Protein AF-A0A945YWR2-F1 (afdb_monomer)

Sequence (226 aa):
MDKDLVTTKSYAVVSNTVLDAIKKTHKEVSAKETPKNEMKKDYGGFDYVEMSYMKRVADEFFPGWSWTIIDRMVHPVGQLEIAFSIHGRLTWYDNGVVRTGDMTAGHANHLLKDKTGYVSVSNAWKSANTECMKKAFNVFMNIADDVYKNLDTSLDQTERTTLLNLLSKIDKDWLLEEQGTTKQEMDEKILNGTINKASLNLSTQKIEKWIRLCEADLADGWKAPK

Secondary structure (DSSP, 8-state):
---------------HHHHHHHHHHHHHHHTSPPPTTTEEE-TTS-EEE-HHHHHHHHHHHSTT-EEEEEEEEEEEEETTEEEEEEEEEEEEEETTEEEEEEEEEEEEEEB-TTSSSBTTHHHHHHHHHHHHHHHHHHHHH-TTHHHHT----PPPHHHHHHHHHHHTTS-HHHHHHHHS--HHHHHHHHHTTSS-TTTHHHHHHHHHHHHHHHHHHHHTT-----

Structure (mmCIF, N/CA/C/O backbone):
data_AF-A0A945YWR2-F1
#
_entry.id   AF-A0A945YWR2-F1
#
loop_
_atom_site.group_PDB
_atom_site.id
_atom_site.type_symbol
_atom_site.label_atom_id
_atom_site.label_alt_id
_atom_site.label_comp_id
_atom_site.label_asym_id
_atom_site.label_entity_id
_atom_site.label_seq_id
_atom_site.pdbx_PDB_ins_code
_atom_site.Cartn_x
_atom_site.Cartn_y
_atom_site.Cartn_z
_atom_site.occupancy
_atom_site.B_iso_or_equiv
_atom_site.auth_seq_id
_atom_site.auth_comp_id
_atom_site.auth_asym_id
_atom_site.auth_atom_id
_atom_site.pdbx_PDB_model_num
ATOM 1 N N . MET A 1 1 ? -23.738 -22.300 -48.345 1.00 35.72 1 MET A N 1
ATOM 2 C CA . MET A 1 1 ? -22.324 -21.913 -48.177 1.00 35.72 1 MET A CA 1
ATOM 3 C C . MET A 1 1 ? -22.308 -20.823 -47.127 1.00 35.72 1 MET A C 1
ATOM 5 O O . MET A 1 1 ? -22.941 -19.795 -47.339 1.00 35.72 1 MET A O 1
ATOM 9 N N . ASP A 1 2 ? -21.730 -21.159 -45.979 1.00 39.66 2 ASP A N 1
ATOM 10 C CA . ASP A 1 2 ? -21.733 -20.438 -44.703 1.00 39.66 2 ASP A CA 1
ATOM 11 C C . ASP A 1 2 ? -21.464 -18.943 -44.786 1.00 39.66 2 ASP A C 1
ATOM 13 O O . ASP A 1 2 ? -20.499 -18.555 -45.442 1.00 39.66 2 ASP A O 1
ATOM 17 N N . LYS A 1 3 ? -22.211 -18.155 -43.995 1.00 39.78 3 LYS A N 1
ATOM 18 C CA . LYS A 1 3 ? -21.707 -16.962 -43.289 1.00 39.78 3 LYS A CA 1
ATOM 19 C C . LYS A 1 3 ? -22.553 -16.645 -42.047 1.00 39.78 3 LYS A C 1
ATOM 21 O O . LYS A 1 3 ? -23.235 -15.633 -42.027 1.00 39.78 3 LYS A O 1
ATOM 26 N N . ASP A 1 4 ? -22.424 -17.457 -41.002 1.00 37.00 4 ASP A N 1
ATOM 27 C CA . ASP A 1 4 ? -22.739 -17.031 -39.631 1.00 37.00 4 ASP A CA 1
ATOM 28 C C . ASP A 1 4 ? -21.475 -17.157 -38.771 1.00 37.00 4 ASP A C 1
ATOM 30 O O . ASP A 1 4 ? -21.269 -18.103 -38.015 1.00 37.00 4 ASP A O 1
ATOM 34 N N . LEU A 1 5 ? -20.579 -16.177 -38.916 1.00 41.28 5 LEU A N 1
ATOM 35 C CA . LEU A 1 5 ? -19.488 -15.938 -37.971 1.00 41.28 5 LEU A CA 1
ATOM 36 C C . LEU A 1 5 ? -20.068 -15.214 -36.751 1.00 41.28 5 LEU A C 1
ATOM 38 O O . LEU A 1 5 ? -19.927 -14.003 -36.590 1.00 41.28 5 LEU A O 1
ATOM 42 N N . VAL A 1 6 ? -20.738 -15.966 -35.878 1.00 40.22 6 VAL A N 1
ATOM 43 C CA . VAL A 1 6 ? -21.062 -15.497 -34.529 1.00 40.22 6 VAL A CA 1
ATOM 44 C C . VAL A 1 6 ? -19.780 -15.576 -33.701 1.00 40.22 6 VAL A C 1
ATOM 46 O O . VAL A 1 6 ? -19.486 -16.581 -33.062 1.00 40.22 6 VAL A O 1
ATOM 49 N N . THR A 1 7 ? -18.986 -14.506 -33.701 1.00 45.22 7 THR A N 1
ATOM 50 C CA . THR A 1 7 ? -17.925 -14.316 -32.704 1.00 45.22 7 THR A CA 1
ATOM 51 C C . THR A 1 7 ? -18.552 -13.882 -31.384 1.00 45.22 7 THR A C 1
ATOM 53 O O . THR A 1 7 ? -18.493 -12.713 -31.000 1.00 45.22 7 THR A O 1
ATOM 56 N N . THR A 1 8 ? -19.173 -14.814 -30.667 1.00 41.22 8 THR A N 1
ATOM 57 C CA . THR A 1 8 ? -19.454 -14.620 -29.246 1.00 41.22 8 THR A CA 1
ATOM 58 C C . THR A 1 8 ? -18.134 -14.769 -28.502 1.00 41.22 8 THR A C 1
ATOM 60 O O . THR A 1 8 ? -17.628 -15.868 -28.295 1.00 41.22 8 THR A O 1
ATOM 63 N N . LYS A 1 9 ? -17.538 -13.640 -28.104 1.00 47.53 9 LYS A N 1
ATOM 64 C CA . LYS A 1 9 ? -16.529 -13.641 -27.041 1.00 47.53 9 LYS A CA 1
ATOM 65 C C . LYS A 1 9 ? -17.217 -14.185 -25.790 1.00 47.53 9 LYS A C 1
ATOM 67 O O . LYS A 1 9 ? -17.929 -13.451 -25.110 1.00 47.53 9 LYS A O 1
ATOM 72 N N . SER A 1 10 ? -17.059 -15.477 -25.517 1.00 46.28 10 SER A N 1
ATOM 73 C CA . SER A 1 10 ? -17.471 -16.060 -24.247 1.00 46.28 10 SER A CA 1
ATOM 74 C C . SER A 1 10 ? -16.555 -15.480 -23.175 1.00 46.28 10 SER A C 1
ATOM 76 O O . SER A 1 10 ? -15.402 -15.893 -23.039 1.00 46.28 10 SER A O 1
ATOM 78 N N . TYR A 1 11 ? -17.028 -14.480 -22.439 1.00 51.91 11 TYR A N 1
ATOM 79 C CA . TYR A 1 11 ? -16.375 -14.108 -21.194 1.00 51.91 11 TYR A CA 1
ATOM 80 C C . TYR A 1 11 ? -16.462 -15.331 -20.284 1.00 51.91 11 TYR A C 1
ATOM 82 O O . TYR A 1 11 ? -17.561 -15.802 -19.990 1.00 51.91 11 TYR A O 1
ATOM 90 N N . ALA A 1 12 ? -15.314 -15.894 -19.904 1.00 58.38 12 ALA A N 1
ATOM 91 C CA . ALA A 1 12 ? -15.289 -16.959 -18.916 1.00 58.38 12 ALA A CA 1
ATOM 92 C C . ALA A 1 12 ? -15.968 -16.419 -17.654 1.00 58.38 12 ALA A C 1
ATOM 94 O O . ALA A 1 12 ? -15.525 -15.422 -17.082 1.00 58.38 12 ALA A O 1
ATOM 95 N N . VAL A 1 13 ? -17.080 -17.037 -17.258 1.00 64.00 13 VAL A N 1
ATOM 96 C CA . VAL A 1 13 ? -17.730 -16.717 -15.991 1.00 64.00 13 VAL A CA 1
ATOM 97 C C . VAL A 1 13 ? -16.759 -17.153 -14.901 1.00 64.00 13 VAL A C 1
ATOM 99 O O . VAL A 1 13 ? -16.587 -18.345 -14.652 1.00 64.00 13 VAL A O 1
ATOM 102 N N . VAL A 1 14 ? -16.067 -16.189 -14.296 1.00 71.56 14 VAL A N 1
ATOM 103 C CA . VAL A 1 14 ? -15.218 -16.452 -13.135 1.00 71.56 14 VAL A CA 1
ATOM 104 C C . VAL A 1 14 ? -16.145 -16.862 -11.999 1.00 71.56 14 VAL A C 1
ATOM 106 O O . VAL A 1 14 ? -17.072 -16.127 -11.657 1.00 71.56 14 VAL A O 1
ATOM 109 N N . SER A 1 15 ? -15.944 -18.057 -11.446 1.00 82.62 15 SER A N 1
ATOM 110 C CA . SER A 1 15 ? -16.797 -18.548 -10.367 1.00 82.62 15 SER A CA 1
ATOM 111 C C . SER A 1 15 ? -16.645 -17.672 -9.120 1.00 82.62 15 SER A C 1
ATOM 113 O O . SER A 1 15 ? -15.569 -17.132 -8.855 1.00 82.62 15 SER A O 1
ATOM 115 N N . ASN A 1 16 ? -17.705 -17.569 -8.311 1.00 86.44 16 ASN A N 1
ATOM 116 C CA . ASN A 1 16 ? -17.644 -16.850 -7.031 1.00 86.44 16 ASN A CA 1
ATOM 117 C C . ASN A 1 16 ? -16.510 -17.377 -6.137 1.00 86.44 16 ASN A C 1
ATOM 119 O O . ASN A 1 16 ? -15.834 -16.594 -5.483 1.00 86.44 16 ASN A O 1
ATOM 123 N N . THR A 1 17 ? -16.228 -18.682 -6.195 1.00 88.94 17 THR A N 1
ATOM 124 C CA . THR A 1 17 ? -15.098 -19.306 -5.497 1.00 88.94 17 THR A CA 1
ATOM 125 C C . THR A 1 17 ? -13.752 -18.702 -5.899 1.00 88.94 17 THR A C 1
ATOM 127 O O . THR A 1 17 ? -12.936 -18.411 -5.030 1.00 88.94 17 THR A O 1
ATOM 130 N N . VAL A 1 18 ? -13.516 -18.480 -7.197 1.00 89.50 18 VAL A N 1
ATOM 131 C CA . VAL A 1 18 ? -12.280 -17.842 -7.673 1.00 89.50 18 VAL A CA 1
ATOM 132 C C . VAL A 1 18 ? -12.249 -16.374 -7.256 1.00 89.50 18 VAL A C 1
ATOM 134 O O . VAL A 1 18 ? -11.229 -15.911 -6.761 1.00 89.50 18 VAL A O 1
ATOM 137 N N . LEU A 1 19 ? -13.366 -15.647 -7.372 1.00 90.12 19 LEU A N 1
ATOM 138 C CA . LEU A 1 19 ? -13.437 -14.247 -6.933 1.00 90.12 19 LEU A CA 1
ATOM 139 C C . LEU A 1 19 ? -13.141 -14.083 -5.435 1.00 90.12 19 LEU A C 1
ATOM 141 O O . LEU A 1 19 ? -12.472 -13.128 -5.042 1.00 90.12 19 LEU A O 1
ATOM 145 N N . ASP A 1 20 ? -13.617 -15.000 -4.599 1.00 91.62 20 ASP A N 1
ATOM 146 C CA . ASP A 1 20 ? -13.356 -14.969 -3.161 1.00 91.62 20 ASP A CA 1
ATOM 147 C C . ASP A 1 20 ? -11.910 -15.355 -2.832 1.00 91.62 20 ASP A C 1
ATOM 149 O O . ASP A 1 20 ? -11.308 -14.745 -1.946 1.00 91.62 20 ASP A O 1
ATOM 153 N N . ALA A 1 21 ? -11.318 -16.288 -3.585 1.00 93.88 21 ALA A N 1
ATOM 154 C CA . ALA A 1 21 ? -9.897 -16.613 -3.476 1.00 93.88 21 ALA A CA 1
ATOM 155 C C . ALA A 1 21 ? -9.009 -15.408 -3.835 1.00 93.88 21 ALA A C 1
ATOM 157 O O . ALA A 1 21 ? -8.123 -15.063 -3.058 1.00 93.88 21 ALA A O 1
ATOM 158 N N . ILE A 1 22 ? -9.320 -14.700 -4.928 1.00 94.31 22 ILE A N 1
ATOM 159 C CA . ILE A 1 22 ? -8.653 -13.447 -5.324 1.00 94.31 22 ILE A CA 1
ATOM 160 C C . ILE A 1 22 ? -8.700 -12.429 -4.179 1.00 94.31 22 ILE A C 1
ATOM 162 O O . ILE A 1 22 ? -7.665 -11.951 -3.713 1.00 94.31 22 ILE A O 1
ATOM 166 N N . LYS A 1 23 ? -9.898 -12.134 -3.655 1.00 92.50 23 LYS A N 1
ATOM 167 C CA . LYS A 1 23 ? -10.056 -11.187 -2.536 1.00 92.50 23 LYS A CA 1
ATOM 168 C C . LYS A 1 23 ? -9.246 -11.611 -1.314 1.00 92.50 23 LYS A C 1
ATOM 170 O O . LYS A 1 23 ? -8.682 -10.754 -0.638 1.00 92.50 23 LYS A O 1
ATOM 175 N N . LYS A 1 24 ? -9.215 -12.910 -1.006 1.00 93.88 24 LYS A N 1
ATOM 176 C CA . LYS A 1 24 ? -8.464 -13.448 0.130 1.00 93.88 24 LYS A CA 1
ATOM 177 C C . LYS A 1 24 ? -6.962 -13.233 -0.054 1.00 93.88 24 LYS A C 1
ATOM 179 O O . LYS A 1 24 ? -6.349 -12.673 0.848 1.00 93.88 24 LYS A O 1
ATOM 184 N N . THR A 1 25 ? -6.401 -13.605 -1.207 1.00 96.19 25 THR A N 1
ATOM 185 C CA . THR A 1 25 ? -4.975 -13.412 -1.518 1.00 96.19 25 THR A CA 1
ATOM 186 C C . THR A 1 25 ? -4.582 -11.942 -1.401 1.00 96.19 25 THR A C 1
ATOM 188 O O . THR A 1 25 ? -3.632 -11.614 -0.701 1.00 96.19 25 THR A O 1
ATOM 191 N N . HIS A 1 26 ? -5.348 -11.035 -2.007 1.00 95.56 26 HIS A N 1
ATOM 192 C CA . HIS A 1 26 ? -5.057 -9.602 -1.941 1.00 95.56 26 HIS A CA 1
ATOM 193 C C . HIS A 1 26 ? -5.121 -9.037 -0.514 1.00 95.56 26 HIS A C 1
ATOM 195 O O . HIS A 1 26 ? -4.260 -8.248 -0.130 1.00 95.56 26 HIS A O 1
ATOM 201 N N . LYS A 1 27 ? -6.099 -9.462 0.299 1.00 92.00 27 LYS A N 1
ATOM 202 C CA . LYS A 1 27 ? -6.175 -9.077 1.719 1.00 92.00 27 LYS A CA 1
ATOM 203 C C . LYS A 1 27 ? -4.982 -9.595 2.520 1.00 92.00 27 LYS A C 1
ATOM 205 O O . LYS A 1 27 ? -4.471 -8.874 3.368 1.00 92.00 27 LYS A O 1
ATOM 210 N N . GLU A 1 28 ? -4.552 -10.826 2.258 1.00 94.25 28 GLU A N 1
ATOM 211 C CA . GLU A 1 28 ? -3.394 -11.436 2.914 1.00 94.25 28 GLU A CA 1
ATOM 212 C C . GLU A 1 28 ? -2.095 -10.699 2.567 1.00 94.25 28 GLU A C 1
ATOM 214 O O . GLU A 1 28 ? -1.324 -10.369 3.465 1.00 94.25 28 GLU A O 1
ATOM 219 N N . VAL A 1 29 ? -1.887 -10.367 1.289 1.00 95.94 29 VAL A N 1
ATOM 220 C CA . VAL A 1 29 ? -0.712 -9.608 0.837 1.00 95.94 29 VAL A CA 1
ATOM 221 C C . VAL A 1 29 ? -0.713 -8.186 1.399 1.00 95.94 29 VAL A C 1
ATOM 223 O O . VAL A 1 29 ? 0.318 -7.740 1.895 1.00 95.94 29 VAL A O 1
ATOM 226 N N . SER A 1 30 ? -1.861 -7.501 1.387 1.00 94.19 30 SER A N 1
ATOM 227 C CA . SER A 1 30 ? -2.011 -6.150 1.951 1.00 94.19 30 SER A CA 1
ATOM 228 C C . SER A 1 30 ? -1.713 -6.119 3.457 1.00 94.19 30 SER A C 1
ATOM 230 O O . SER A 1 30 ? -1.050 -5.209 3.941 1.00 94.19 30 SER A O 1
ATOM 232 N N . ALA A 1 31 ? -2.151 -7.140 4.204 1.00 90.12 31 ALA A N 1
ATOM 233 C CA . ALA A 1 31 ? -1.940 -7.239 5.650 1.00 90.12 31 ALA A CA 1
ATOM 234 C C . ALA A 1 31 ? -0.523 -7.694 6.057 1.00 90.12 31 ALA A C 1
ATOM 236 O O . ALA A 1 31 ? -0.205 -7.702 7.249 1.00 90.12 31 ALA A O 1
ATOM 237 N N . LYS A 1 32 ? 0.325 -8.103 5.105 1.00 92.56 32 LYS A N 1
ATOM 238 C CA . LYS A 1 32 ? 1.691 -8.561 5.380 1.00 92.56 32 LYS A CA 1
ATOM 239 C C . LYS A 1 32 ? 2.573 -7.362 5.735 1.00 92.56 32 LYS A C 1
ATOM 241 O O . LYS A 1 32 ? 2.889 -6.551 4.871 1.00 92.56 32 LYS A O 1
ATOM 246 N N . GLU A 1 33 ? 3.015 -7.280 6.990 1.00 92.94 33 GLU A N 1
ATOM 247 C CA . GLU A 1 33 ? 3.958 -6.239 7.416 1.00 92.94 33 GLU A CA 1
ATOM 248 C C . GLU A 1 33 ? 5.277 -6.329 6.634 1.00 92.94 33 GLU A C 1
ATOM 250 O O . GLU A 1 33 ? 5.892 -7.399 6.510 1.00 92.94 33 GLU A O 1
ATOM 255 N N . THR A 1 34 ? 5.745 -5.186 6.135 1.00 94.88 34 THR A N 1
ATOM 256 C CA . THR A 1 34 ? 7.030 -5.091 5.454 1.00 94.88 34 THR A CA 1
ATOM 257 C C . THR A 1 34 ? 8.167 -5.115 6.490 1.00 94.88 34 THR A C 1
ATOM 259 O O . THR A 1 34 ? 8.227 -4.260 7.379 1.00 94.88 34 THR A O 1
ATOM 262 N N . PRO A 1 35 ? 9.134 -6.051 6.391 1.00 94.31 35 PRO A N 1
ATOM 263 C CA . PRO A 1 35 ? 10.268 -6.104 7.307 1.00 94.31 35 PRO A CA 1
ATOM 264 C C . PRO A 1 35 ? 11.085 -4.806 7.301 1.00 94.31 35 PRO A C 1
ATOM 266 O O . PRO A 1 35 ? 11.448 -4.282 6.248 1.00 94.31 35 PRO A O 1
ATOM 269 N N . LYS A 1 36 ? 11.458 -4.310 8.488 1.00 92.38 36 LYS A N 1
ATOM 270 C CA . LYS A 1 36 ? 12.171 -3.024 8.641 1.00 92.38 36 LYS A CA 1
ATOM 271 C C . LYS A 1 36 ? 13.480 -2.925 7.856 1.00 92.38 36 LYS A C 1
ATOM 273 O O . LYS A 1 36 ? 13.860 -1.834 7.454 1.00 92.38 36 LYS A O 1
ATOM 278 N N . ASN A 1 37 ? 14.177 -4.037 7.638 1.00 93.12 37 ASN A N 1
ATOM 279 C CA . ASN A 1 37 ? 15.419 -4.073 6.860 1.00 93.12 37 ASN A CA 1
ATOM 280 C C . ASN A 1 37 ? 15.199 -3.887 5.347 1.00 93.12 37 ASN A C 1
ATOM 282 O O . ASN A 1 37 ? 16.135 -3.479 4.654 1.00 93.12 37 ASN A O 1
ATOM 286 N N . GLU A 1 38 ? 13.990 -4.166 4.860 1.00 94.88 38 GLU A N 1
ATOM 287 C CA . GLU A 1 38 ? 13.566 -4.017 3.461 1.00 94.88 38 GLU A CA 1
ATOM 288 C C . GLU A 1 38 ? 13.008 -2.611 3.180 1.00 94.88 38 GLU A C 1
ATOM 290 O O . GLU A 1 38 ? 12.892 -2.213 2.020 1.00 94.88 38 GLU A O 1
ATOM 295 N N . MET A 1 39 ? 12.704 -1.846 4.237 1.00 93.56 39 MET A N 1
ATOM 296 C CA . MET A 1 39 ? 12.338 -0.434 4.164 1.00 93.56 39 MET A CA 1
ATOM 297 C C . MET A 1 39 ? 13.582 0.456 4.161 1.00 93.56 39 MET A C 1
ATOM 299 O O . MET A 1 39 ? 14.512 0.279 4.955 1.00 93.56 39 MET A O 1
ATOM 303 N N . LYS A 1 40 ? 13.594 1.441 3.269 1.00 93.50 40 LYS A N 1
ATOM 304 C CA . LYS A 1 40 ? 14.644 2.451 3.114 1.00 93.50 40 LYS A CA 1
ATOM 305 C C . LYS A 1 40 ? 14.016 3.832 3.038 1.00 93.50 40 LYS A C 1
ATOM 307 O O . LYS A 1 40 ? 12.830 3.953 2.760 1.00 93.50 40 LYS A O 1
ATOM 312 N N . LYS A 1 41 ? 14.832 4.865 3.232 1.00 91.50 41 LYS A N 1
ATOM 313 C CA . LYS A 1 41 ? 14.431 6.254 3.001 1.00 91.50 41 LYS A CA 1
ATOM 314 C C . LYS A 1 41 ? 14.989 6.754 1.684 1.00 91.50 41 LYS A C 1
ATOM 316 O O . LYS A 1 41 ? 16.155 6.503 1.375 1.00 91.50 41 LYS A O 1
ATOM 321 N N . ASP A 1 42 ? 14.155 7.440 0.917 1.00 86.00 42 ASP A N 1
ATOM 322 C CA . ASP A 1 42 ? 14.609 8.211 -0.232 1.00 86.00 42 ASP A CA 1
ATOM 323 C C . ASP A 1 42 ? 15.265 9.534 0.211 1.00 86.00 42 ASP A C 1
ATOM 325 O O . ASP A 1 42 ? 15.368 9.840 1.403 1.00 86.00 42 ASP A O 1
ATOM 329 N N . TYR A 1 43 ? 15.721 10.332 -0.756 1.00 78.19 43 TYR A N 1
ATOM 330 C CA . TYR A 1 43 ? 16.326 11.641 -0.487 1.00 78.19 43 TYR A CA 1
ATOM 331 C C . TYR A 1 43 ? 15.352 12.649 0.149 1.00 78.19 43 TYR A C 1
ATOM 333 O O . TYR A 1 43 ? 15.802 13.575 0.821 1.00 78.19 43 TYR A O 1
ATOM 341 N N . GLY A 1 44 ? 14.040 12.477 -0.045 1.00 80.38 44 GLY A N 1
ATOM 342 C CA . GLY A 1 44 ? 12.987 13.292 0.565 1.00 80.38 44 GLY A CA 1
ATOM 343 C C . GLY A 1 44 ? 12.582 12.827 1.968 1.00 80.38 44 GLY A C 1
ATOM 344 O O . GLY A 1 44 ? 11.761 13.477 2.612 1.00 80.38 44 GLY A O 1
ATOM 345 N N . GLY A 1 45 ? 13.154 11.723 2.456 1.00 85.88 45 GLY A N 1
ATOM 346 C CA . GLY A 1 45 ? 12.830 11.123 3.747 1.00 85.88 45 GLY A CA 1
ATOM 347 C C . GLY A 1 45 ? 11.594 10.217 3.736 1.00 85.88 45 GLY A C 1
ATOM 348 O O . GLY A 1 45 ? 11.218 9.714 4.804 1.00 85.88 45 GLY A O 1
ATOM 349 N N . PHE A 1 46 ? 10.988 9.979 2.568 1.00 86.69 46 PHE A N 1
ATOM 350 C CA . PHE A 1 46 ? 9.865 9.062 2.401 1.00 86.69 46 PHE A CA 1
ATOM 351 C C . PHE A 1 46 ? 10.348 7.616 2.429 1.00 86.69 46 PHE A C 1
ATOM 353 O O . PHE A 1 46 ? 11.399 7.276 1.879 1.00 86.69 46 PHE A O 1
ATOM 360 N N . ASP A 1 47 ? 9.572 6.761 3.091 1.00 92.19 47 ASP A N 1
ATOM 361 C CA . ASP A 1 47 ? 9.871 5.338 3.152 1.00 92.19 47 ASP A CA 1
ATOM 362 C C . ASP A 1 47 ? 9.513 4.657 1.823 1.00 92.19 47 ASP A C 1
ATOM 364 O O . ASP A 1 47 ? 8.460 4.905 1.233 1.00 92.19 47 ASP A O 1
ATOM 368 N N . TYR A 1 48 ? 10.398 3.783 1.353 1.00 92.81 48 TYR A N 1
ATOM 369 C CA . TYR A 1 48 ? 10.181 2.925 0.197 1.00 92.81 48 TYR A CA 1
ATOM 370 C C . TYR A 1 48 ? 10.672 1.508 0.478 1.00 92.81 48 TYR A C 1
ATOM 372 O O . TYR A 1 48 ? 11.534 1.283 1.326 1.00 92.81 48 TYR A O 1
ATOM 380 N N . VAL A 1 49 ? 10.156 0.547 -0.285 1.00 95.31 49 VAL A N 1
ATOM 381 C CA . VAL A 1 49 ? 10.528 -0.869 -0.152 1.00 95.31 49 VAL A CA 1
ATOM 382 C C . VAL A 1 49 ? 11.473 -1.293 -1.253 1.00 95.31 49 VAL A C 1
ATOM 384 O O . VAL A 1 49 ? 11.278 -0.911 -2.406 1.00 95.31 49 VAL A O 1
ATOM 387 N N . GLU A 1 50 ? 12.491 -2.083 -0.932 1.00 94.69 50 GLU A N 1
ATOM 388 C CA . GLU A 1 50 ? 13.418 -2.617 -1.927 1.00 94.69 50 GLU A CA 1
ATOM 389 C C . GLU A 1 50 ? 12.734 -3.495 -2.981 1.00 94.69 50 GLU A C 1
ATOM 391 O O . GLU A 1 50 ? 11.809 -4.263 -2.711 1.00 94.69 50 GLU A O 1
ATOM 396 N N . MET A 1 51 ? 13.215 -3.407 -4.223 1.00 95.94 51 MET A N 1
ATOM 397 C CA . MET A 1 51 ? 12.600 -4.137 -5.338 1.00 95.94 51 MET A CA 1
ATOM 398 C C . MET A 1 51 ? 12.700 -5.660 -5.165 1.00 95.94 51 MET A C 1
ATOM 400 O O . MET A 1 51 ? 11.789 -6.393 -5.545 1.00 95.94 51 MET A O 1
ATOM 404 N N . SER A 1 52 ? 13.804 -6.148 -4.596 1.00 96.19 52 SER A N 1
ATOM 405 C CA . SER A 1 52 ? 14.008 -7.575 -4.323 1.00 96.19 52 SER A CA 1
ATOM 406 C C . SER A 1 52 ? 12.931 -8.148 -3.405 1.00 96.19 52 SER A C 1
ATOM 408 O O . SER A 1 52 ? 12.453 -9.252 -3.659 1.00 96.19 52 SER A O 1
ATOM 410 N N . TYR A 1 53 ? 12.514 -7.393 -2.384 1.00 97.38 53 TYR A N 1
ATOM 411 C CA . TYR A 1 53 ? 11.413 -7.788 -1.512 1.00 97.38 53 TYR A CA 1
ATOM 412 C C . TYR A 1 53 ? 10.113 -7.920 -2.303 1.00 97.38 53 TYR A C 1
ATOM 414 O O . TYR A 1 53 ? 9.471 -8.965 -2.240 1.00 97.38 53 TYR A O 1
ATOM 422 N N . MET A 1 54 ? 9.751 -6.897 -3.088 1.00 98.12 54 MET A N 1
ATOM 423 C CA . MET A 1 54 ? 8.475 -6.912 -3.808 1.00 98.12 54 MET A CA 1
ATOM 424 C C . MET A 1 54 ? 8.407 -8.053 -4.829 1.00 98.12 54 MET A C 1
ATOM 426 O O . MET A 1 54 ? 7.373 -8.700 -4.945 1.00 98.12 54 MET A O 1
ATOM 430 N N . LYS A 1 55 ? 9.523 -8.360 -5.507 1.00 98.06 55 LYS A N 1
ATOM 431 C CA . LYS A 1 55 ? 9.621 -9.534 -6.388 1.00 98.06 55 LYS A CA 1
ATOM 432 C C . LYS A 1 55 ? 9.419 -10.843 -5.633 1.00 98.06 55 LYS A C 1
ATOM 434 O O . LYS A 1 55 ? 8.647 -11.670 -6.085 1.00 98.06 55 LYS A O 1
ATOM 439 N N . ARG A 1 56 ? 10.053 -11.009 -4.468 1.00 97.81 56 ARG A N 1
ATOM 440 C CA . ARG A 1 56 ? 9.901 -12.219 -3.645 1.00 97.81 56 ARG A CA 1
ATOM 441 C C . ARG A 1 56 ? 8.453 -12.427 -3.197 1.00 97.81 56 ARG A C 1
ATOM 443 O O . ARG A 1 56 ? 7.975 -13.552 -3.232 1.00 97.81 56 ARG A O 1
ATOM 450 N N . VAL A 1 57 ? 7.753 -11.359 -2.808 1.00 98.00 57 VAL A N 1
ATOM 451 C CA . VAL A 1 57 ? 6.319 -11.433 -2.473 1.00 98.00 57 VAL A CA 1
ATOM 452 C C . VAL A 1 57 ? 5.486 -11.755 -3.718 1.00 98.00 57 VAL A C 1
ATOM 454 O O . VAL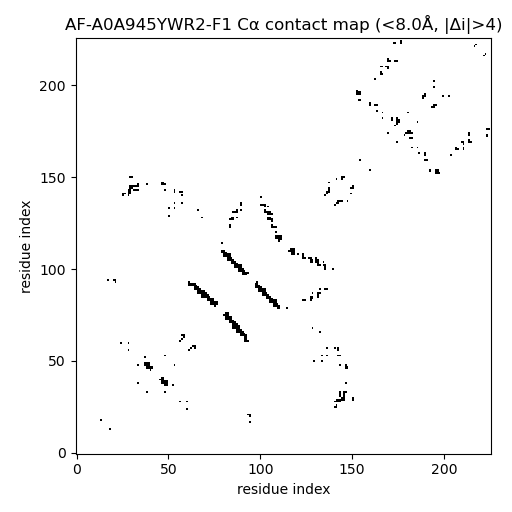 A 1 57 ? 4.588 -12.587 -3.652 1.00 98.00 57 VAL A O 1
ATOM 457 N N . ALA A 1 58 ? 5.802 -11.161 -4.872 1.00 98.19 58 ALA A N 1
ATOM 458 C CA . ALA A 1 58 ? 5.130 -11.494 -6.126 1.00 98.19 58 ALA A CA 1
ATOM 459 C C . ALA A 1 58 ? 5.353 -12.964 -6.535 1.00 98.19 58 ALA A C 1
ATOM 461 O O . ALA A 1 58 ? 4.413 -13.616 -6.972 1.00 98.19 58 ALA A O 1
ATOM 462 N N . ASP A 1 59 ? 6.552 -13.514 -6.339 1.00 97.94 59 ASP A N 1
ATOM 463 C CA . ASP A 1 59 ? 6.853 -14.929 -6.589 1.00 97.94 59 ASP A CA 1
ATOM 464 C C . ASP A 1 59 ? 6.099 -15.864 -5.627 1.00 97.94 59 ASP A C 1
ATOM 466 O O . ASP A 1 59 ? 5.680 -16.949 -6.025 1.00 97.94 59 ASP A O 1
ATOM 470 N N . GLU A 1 60 ? 5.914 -15.442 -4.371 1.00 97.31 60 GLU A N 1
ATOM 471 C CA . GLU A 1 60 ? 5.204 -16.193 -3.327 1.00 97.31 60 GLU A CA 1
ATOM 472 C C . GLU A 1 60 ? 3.688 -16.251 -3.590 1.00 97.31 60 GLU A C 1
ATOM 474 O O . GLU A 1 60 ? 3.093 -17.325 -3.510 1.00 97.31 60 GLU A O 1
ATOM 479 N N . PHE A 1 61 ? 3.063 -15.117 -3.928 1.00 97.06 61 PHE A N 1
ATOM 480 C CA . PHE A 1 61 ? 1.598 -14.993 -3.998 1.00 97.06 61 PHE A CA 1
ATOM 481 C C . PHE A 1 61 ? 1.022 -14.941 -5.417 1.00 97.06 61 PHE A C 1
ATOM 483 O O . PHE A 1 61 ? -0.141 -15.286 -5.618 1.00 97.06 61 PHE A O 1
ATOM 490 N N . PHE A 1 62 ? 1.818 -14.533 -6.405 1.00 97.31 62 PHE A N 1
ATOM 491 C CA . PHE A 1 62 ? 1.403 -14.366 -7.802 1.00 97.31 62 PHE A CA 1
ATOM 492 C C . PHE A 1 62 ? 2.407 -15.025 -8.767 1.00 97.31 62 PHE A C 1
ATOM 494 O O . PHE A 1 62 ? 2.917 -14.367 -9.685 1.00 97.31 62 PHE A O 1
ATOM 501 N N . PRO A 1 63 ? 2.733 -16.320 -8.577 1.00 95.50 63 PRO A N 1
ATOM 502 C CA . PRO A 1 63 ? 3.759 -16.989 -9.364 1.00 95.50 63 PRO A CA 1
ATOM 503 C C . PRO A 1 63 ? 3.436 -16.947 -10.863 1.00 95.50 63 PRO A C 1
ATOM 505 O O . PRO A 1 63 ? 2.292 -17.107 -11.290 1.00 95.50 63 PRO A O 1
ATOM 508 N N . GLY A 1 64 ? 4.474 -16.738 -11.675 1.00 95.25 64 GLY A N 1
ATOM 509 C CA . GLY A 1 64 ? 4.335 -16.584 -13.126 1.00 95.25 64 GLY A CA 1
ATOM 510 C C . GLY A 1 64 ? 4.011 -15.159 -13.581 1.00 95.25 64 GLY A C 1
ATOM 511 O O . GLY A 1 64 ? 3.626 -14.965 -14.736 1.00 95.25 64 GLY A O 1
ATOM 512 N N . TRP A 1 65 ? 4.165 -14.159 -12.705 1.00 98.00 65 TRP A N 1
ATOM 513 C CA . TRP A 1 65 ? 4.132 -12.760 -13.114 1.00 98.00 65 TRP A CA 1
ATOM 514 C C . TRP A 1 65 ? 5.271 -12.427 -14.091 1.00 98.00 65 TRP A C 1
ATOM 516 O O . TRP A 1 65 ? 6.332 -13.051 -14.109 1.00 98.00 65 TRP A O 1
ATOM 526 N N . SER A 1 66 ? 5.051 -11.416 -14.926 1.00 98.25 66 SER A N 1
ATOM 527 C CA . SER A 1 66 ? 6.053 -10.889 -15.850 1.00 98.25 66 SER A CA 1
ATOM 528 C C . SER A 1 66 ? 5.886 -9.388 -16.045 1.00 98.25 66 SER A C 1
ATOM 530 O O . SER A 1 66 ? 4.793 -8.833 -15.907 1.00 98.25 66 SER A O 1
ATOM 532 N N . TRP A 1 67 ? 6.993 -8.728 -16.378 1.00 98.44 67 TRP A N 1
ATOM 533 C CA . TRP A 1 67 ? 7.052 -7.293 -16.618 1.00 98.44 67 TRP A CA 1
ATOM 534 C C . TRP A 1 67 ? 7.546 -7.015 -18.032 1.00 98.44 67 TRP A C 1
ATOM 536 O O . TRP A 1 67 ? 8.579 -7.541 -18.446 1.00 98.44 67 TRP A O 1
ATOM 546 N N . THR A 1 68 ? 6.822 -6.171 -18.761 1.00 98.44 68 THR A N 1
ATOM 547 C CA . THR A 1 68 ? 7.193 -5.741 -20.113 1.00 98.44 68 THR A CA 1
ATOM 548 C C . THR A 1 68 ? 7.246 -4.224 -20.169 1.00 98.44 68 THR A C 1
ATOM 550 O O . THR A 1 68 ? 6.291 -3.564 -19.777 1.00 98.44 68 THR A O 1
ATOM 553 N N . ILE A 1 69 ? 8.338 -3.663 -20.686 1.00 98.19 69 ILE A N 1
ATOM 554 C CA . ILE A 1 69 ? 8.396 -2.237 -21.028 1.00 98.19 69 ILE A CA 1
ATOM 555 C C . ILE A 1 69 ? 7.683 -2.066 -22.369 1.00 98.19 69 ILE A C 1
ATOM 557 O O . ILE A 1 69 ? 8.113 -2.642 -23.367 1.00 98.19 69 ILE A O 1
ATOM 561 N N . ILE A 1 70 ? 6.589 -1.309 -22.369 1.00 98.25 70 ILE A N 1
ATOM 562 C CA . ILE A 1 70 ? 5.774 -1.026 -23.554 1.00 98.25 70 ILE A CA 1
ATOM 563 C C . ILE A 1 70 ? 6.334 0.182 -24.292 1.00 98.25 70 ILE A C 1
ATOM 565 O O . ILE A 1 70 ? 6.560 0.117 -25.497 1.00 98.25 70 ILE A O 1
ATOM 569 N N . ASP A 1 71 ? 6.597 1.260 -23.557 1.00 97.25 71 ASP A N 1
ATOM 570 C CA . ASP A 1 71 ? 7.156 2.484 -24.113 1.00 97.25 71 ASP A CA 1
ATOM 571 C C . ASP A 1 71 ? 8.089 3.177 -23.116 1.00 97.25 71 ASP A C 1
ATOM 573 O O . ASP A 1 71 ? 8.071 2.924 -21.905 1.00 97.25 71 ASP A O 1
ATOM 577 N N . ARG A 1 72 ? 8.947 4.042 -23.650 1.00 95.44 72 ARG A N 1
ATOM 578 C CA . ARG A 1 72 ? 9.924 4.814 -22.898 1.00 95.44 72 ARG A CA 1
ATOM 579 C C . ARG A 1 72 ? 10.044 6.212 -23.489 1.00 95.44 72 ARG A C 1
ATOM 581 O O . ARG A 1 72 ? 10.311 6.380 -24.676 1.00 95.44 72 ARG A O 1
ATOM 588 N N . MET A 1 73 ? 9.905 7.221 -22.642 1.00 93.44 73 MET A N 1
ATOM 589 C CA . MET A 1 73 ? 9.880 8.618 -23.065 1.00 93.44 73 MET A CA 1
ATOM 590 C C . MET A 1 73 ? 10.876 9.448 -22.259 1.00 93.44 73 MET A C 1
ATOM 592 O O . MET A 1 73 ? 11.163 9.150 -21.101 1.00 93.44 73 MET A O 1
ATOM 596 N N . VAL A 1 74 ? 11.404 10.500 -22.882 1.00 91.19 74 VAL A N 1
ATOM 597 C CA . VAL A 1 74 ? 12.207 11.524 -22.208 1.00 91.19 74 VAL A CA 1
ATOM 598 C C . VAL A 1 74 ? 11.446 12.834 -22.301 1.00 91.19 74 VAL A C 1
ATOM 600 O O . VAL A 1 74 ? 11.120 13.281 -23.400 1.00 91.19 74 VAL A O 1
ATOM 603 N N . HIS A 1 75 ? 11.164 13.443 -21.156 1.00 85.56 75 HIS A N 1
ATOM 604 C CA . HIS A 1 75 ? 10.438 14.702 -21.070 1.00 85.56 75 HIS A CA 1
ATOM 605 C C . HIS A 1 75 ? 11.369 15.801 -20.559 1.00 85.56 75 HIS A C 1
ATOM 607 O O . HIS A 1 75 ? 12.040 15.593 -19.545 1.00 85.56 75 HIS A O 1
ATOM 613 N N . PRO A 1 76 ? 11.411 16.979 -21.199 1.00 82.38 76 PRO A N 1
ATOM 614 C CA . PRO A 1 76 ? 11.985 18.153 -20.562 1.00 82.38 76 PRO A CA 1
ATOM 615 C C . PRO A 1 76 ? 11.088 18.553 -19.383 1.00 82.38 76 PRO A C 1
ATOM 617 O O . PRO A 1 76 ? 9.886 18.741 -19.558 1.00 82.38 76 PRO A O 1
ATOM 620 N N . VAL A 1 77 ? 11.662 18.657 -18.185 1.00 80.00 77 VAL A N 1
ATOM 621 C CA . VAL A 1 77 ? 10.938 19.085 -16.971 1.00 80.00 77 VAL A CA 1
ATOM 622 C C . VAL A 1 77 ? 11.227 20.554 -16.674 1.00 80.00 77 VAL A C 1
ATOM 624 O O . VAL A 1 77 ? 10.344 21.302 -16.266 1.00 80.00 77 VAL A O 1
ATOM 627 N N . GLY A 1 78 ? 12.454 20.993 -16.952 1.00 73.25 78 GLY A N 1
ATOM 628 C CA . GLY A 1 78 ? 12.878 22.378 -16.811 1.00 73.25 78 GLY A CA 1
ATOM 629 C C . GLY A 1 78 ? 14.133 22.663 -17.629 1.00 73.25 78 GLY A C 1
ATOM 630 O O . GLY A 1 78 ? 14.579 21.839 -18.423 1.00 73.25 78 GLY A O 1
ATOM 631 N N . GLN A 1 79 ? 14.739 23.833 -17.418 1.00 72.81 79 GLN A N 1
ATOM 632 C CA . GLN A 1 79 ? 15.954 24.220 -18.148 1.00 72.81 79 GLN A CA 1
ATOM 633 C C . GLN A 1 79 ? 17.161 23.321 -17.840 1.00 72.81 79 GLN A C 1
ATOM 635 O O . GLN A 1 79 ? 18.073 23.241 -18.660 1.00 72.81 79 GLN A O 1
ATOM 640 N N . LEU A 1 80 ? 17.185 22.676 -16.665 1.00 72.44 80 LEU A N 1
ATOM 641 C CA . LEU A 1 80 ? 18.311 21.866 -16.190 1.00 72.44 80 LEU A CA 1
ATOM 642 C C . LEU A 1 80 ? 17.939 20.419 -15.819 1.00 72.44 80 LEU A C 1
ATOM 644 O O . LEU A 1 80 ? 18.753 19.706 -15.226 1.00 72.44 80 LEU A O 1
ATOM 648 N N . GLU A 1 81 ? 16.728 19.981 -16.170 1.00 81.94 81 GLU A N 1
ATOM 649 C CA . GLU A 1 81 ? 16.176 18.700 -15.728 1.00 81.94 81 GLU A CA 1
ATOM 650 C C . GLU A 1 81 ? 15.385 18.010 -16.833 1.00 81.94 81 GLU A C 1
ATOM 652 O O . GLU A 1 81 ? 14.573 18.625 -17.532 1.00 81.94 81 GLU A O 1
ATOM 657 N N . ILE A 1 82 ? 15.594 16.701 -16.937 1.00 84.75 82 ILE A N 1
ATOM 658 C CA . ILE A 1 82 ? 14.786 15.807 -17.763 1.00 84.75 82 ILE A CA 1
ATOM 659 C C . ILE A 1 82 ? 14.182 14.718 -16.890 1.00 84.75 82 ILE A C 1
ATOM 661 O O . ILE A 1 82 ? 14.780 14.312 -15.899 1.00 84.75 82 ILE A O 1
ATOM 665 N N . ALA A 1 83 ? 13.025 14.206 -17.281 1.00 87.19 83 ALA A N 1
ATOM 666 C CA . ALA A 1 83 ? 12.435 13.016 -16.692 1.00 87.19 83 ALA A CA 1
ATOM 667 C C . ALA A 1 83 ? 12.450 11.878 -17.703 1.00 87.19 83 ALA A C 1
ATOM 669 O O . ALA A 1 83 ? 12.077 12.047 -18.864 1.00 87.19 83 ALA A O 1
ATOM 670 N N . PHE A 1 84 ? 12.859 10.708 -17.235 1.00 91.44 84 PHE A N 1
ATOM 671 C CA . PHE A 1 84 ? 12.737 9.455 -17.960 1.00 91.44 84 PHE A CA 1
ATOM 672 C C . PHE A 1 84 ? 11.462 8.770 -17.503 1.00 91.44 84 PHE A C 1
ATOM 674 O O . PHE A 1 84 ? 11.379 8.382 -16.343 1.00 91.44 84 PHE A O 1
ATOM 681 N N . SER A 1 85 ? 10.491 8.615 -18.393 1.00 94.12 85 SER A N 1
ATOM 682 C CA . SER A 1 85 ? 9.229 7.933 -18.108 1.00 94.12 85 SER A CA 1
ATOM 683 C C . SER A 1 85 ? 9.221 6.549 -18.741 1.00 94.12 85 SER A C 1
ATOM 685 O O . SER A 1 85 ? 9.634 6.373 -19.888 1.00 94.12 85 SER A O 1
ATOM 687 N N . ILE A 1 86 ? 8.725 5.567 -17.999 1.00 97.75 86 ILE A N 1
ATOM 688 C CA . ILE A 1 86 ? 8.481 4.205 -18.466 1.00 97.75 86 ILE A CA 1
ATOM 689 C C . ILE A 1 86 ? 6.981 3.952 -18.428 1.00 97.75 86 ILE A C 1
ATOM 691 O O . ILE A 1 86 ? 6.350 4.161 -17.393 1.00 97.75 86 ILE A O 1
ATOM 695 N N . HIS A 1 87 ? 6.433 3.466 -19.539 1.00 98.12 87 HIS A N 1
ATOM 696 C CA . HIS A 1 87 ? 5.154 2.765 -19.584 1.00 98.12 87 HIS A CA 1
ATOM 697 C C . HIS A 1 87 ? 5.459 1.274 -19.582 1.00 98.12 87 HIS A C 1
ATOM 699 O O . HIS A 1 87 ? 6.033 0.742 -20.533 1.00 98.12 87 HIS A O 1
ATOM 705 N N . GLY A 1 88 ? 5.107 0.599 -18.496 1.00 98.25 88 GLY A N 1
ATOM 706 C CA . GLY A 1 88 ? 5.246 -0.842 -18.381 1.00 98.25 88 GLY A CA 1
ATOM 707 C C . GLY A 1 88 ? 3.910 -1.545 -18.211 1.00 98.25 88 GLY A C 1
ATOM 708 O O . GLY A 1 88 ? 2.916 -0.947 -17.802 1.00 98.25 88 GLY A O 1
ATOM 709 N N . ARG A 1 89 ? 3.904 -2.836 -18.524 1.00 98.69 89 ARG A N 1
ATOM 710 C CA . ARG A 1 89 ? 2.782 -3.747 -18.333 1.00 98.69 89 ARG A CA 1
ATOM 711 C C . ARG A 1 89 ? 3.198 -4.861 -17.393 1.00 98.69 89 ARG A C 1
ATOM 713 O O . ARG A 1 89 ? 4.122 -5.623 -17.690 1.00 98.69 89 ARG A O 1
ATOM 720 N N . LEU A 1 90 ? 2.466 -4.974 -16.295 1.00 98.75 90 LEU A N 1
ATOM 721 C CA . LEU A 1 90 ? 2.502 -6.134 -15.422 1.00 98.75 90 LEU A CA 1
ATOM 722 C C . LEU A 1 90 ? 1.479 -7.146 -15.929 1.00 98.75 90 LEU A C 1
ATOM 724 O O . LEU A 1 90 ? 0.318 -6.799 -16.136 1.00 98.75 90 LEU A O 1
ATOM 728 N N . THR A 1 91 ? 1.906 -8.389 -16.122 1.00 98.50 91 THR A N 1
ATOM 729 C CA . THR A 1 91 ? 1.018 -9.532 -16.374 1.00 98.50 91 THR A CA 1
ATOM 730 C C . THR A 1 91 ? 1.180 -10.514 -15.230 1.00 98.50 91 THR A C 1
ATOM 732 O O . THR A 1 91 ? 2.314 -10.802 -14.856 1.00 98.50 91 THR A O 1
ATOM 735 N N . TRP A 1 92 ? 0.089 -11.022 -14.665 1.00 97.88 92 TRP A N 1
ATOM 736 C CA . TRP A 1 92 ? 0.144 -11.956 -13.540 1.00 97.88 92 TRP A CA 1
ATOM 737 C C . TRP A 1 92 ? -1.033 -12.920 -13.515 1.00 97.88 92 TRP A C 1
ATOM 739 O O . TRP A 1 92 ? -2.036 -12.716 -14.199 1.00 97.88 92 TRP A O 1
ATOM 749 N N . TYR A 1 93 ? -0.888 -13.973 -12.715 1.00 95.62 93 TYR A N 1
ATOM 750 C CA . TYR A 1 93 ? -1.944 -14.933 -12.437 1.00 95.62 93 TYR A CA 1
ATOM 751 C C . TYR A 1 93 ? -2.531 -14.649 -11.062 1.00 95.62 93 TYR A C 1
ATOM 753 O O . TYR A 1 93 ? -1.821 -14.636 -10.062 1.00 95.62 93 TYR A O 1
ATOM 761 N N . ASP A 1 94 ? -3.838 -14.443 -11.022 1.00 93.50 94 ASP A N 1
ATOM 762 C CA . ASP A 1 94 ? -4.592 -14.142 -9.816 1.00 93.50 94 ASP A CA 1
ATOM 763 C C . ASP A 1 94 ? -5.597 -15.270 -9.585 1.00 93.50 94 ASP A C 1
ATOM 765 O O . ASP A 1 94 ? -6.659 -15.324 -10.209 1.00 93.50 94 ASP A O 1
ATOM 769 N N . ASN A 1 95 ? -5.185 -16.258 -8.784 1.00 91.31 95 ASN A N 1
ATOM 770 C CA . ASN A 1 95 ? -5.919 -17.511 -8.567 1.00 91.31 95 ASN A CA 1
ATOM 771 C C . ASN A 1 95 ? -6.351 -18.200 -9.882 1.00 91.31 95 ASN A C 1
ATOM 773 O O . ASN A 1 95 ? -7.489 -18.637 -10.047 1.00 91.31 95 ASN A O 1
ATOM 777 N N . GLY A 1 96 ? -5.420 -18.282 -10.839 1.00 87.06 96 GLY A N 1
ATOM 778 C CA . GLY A 1 96 ? -5.631 -18.920 -12.145 1.00 87.06 96 GLY A CA 1
ATOM 779 C C . GLY A 1 96 ? -6.228 -18.007 -13.221 1.00 87.06 96 GLY A C 1
ATOM 780 O O . GLY A 1 96 ? -6.303 -18.412 -14.379 1.00 87.06 96 GLY A O 1
ATOM 781 N N . VAL A 1 97 ? -6.604 -16.769 -12.883 1.00 92.19 97 VAL A N 1
ATOM 782 C CA . VAL A 1 97 ? -7.052 -15.765 -13.857 1.00 92.19 97 VAL A CA 1
ATOM 783 C C . VAL A 1 97 ? -5.864 -14.930 -14.317 1.00 92.19 97 VAL A C 1
ATOM 785 O O . VA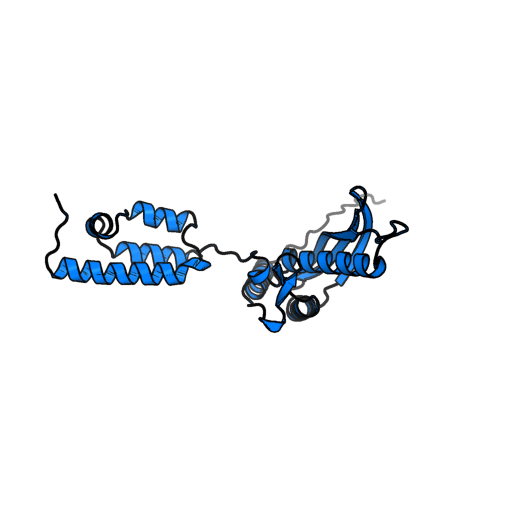L A 1 97 ? -5.189 -14.307 -13.502 1.00 92.19 97 VAL A O 1
ATOM 788 N N . VAL A 1 98 ? -5.620 -14.875 -15.627 1.00 94.88 98 VAL A N 1
ATOM 789 C CA . VAL A 1 98 ? -4.603 -13.977 -16.189 1.00 94.88 98 VAL A CA 1
ATOM 790 C C . VAL A 1 98 ? -5.110 -12.543 -16.140 1.00 94.88 98 VAL A C 1
ATOM 792 O O . VAL A 1 98 ? -6.185 -12.233 -16.659 1.00 94.88 98 VAL A O 1
ATOM 795 N N . ARG A 1 99 ? -4.311 -11.658 -15.550 1.00 95.50 99 ARG A N 1
ATOM 796 C CA . ARG A 1 99 ? -4.565 -10.222 -15.479 1.00 95.50 99 ARG A CA 1
ATOM 797 C C . ARG A 1 99 ? -3.404 -9.444 -16.070 1.00 95.50 99 ARG A C 1
ATOM 799 O O . ARG A 1 99 ? -2.255 -9.878 -16.028 1.00 95.50 99 ARG A O 1
ATOM 806 N N . THR A 1 100 ? -3.726 -8.276 -16.610 1.00 97.56 100 THR A N 1
ATOM 807 C CA . THR A 1 100 ? -2.748 -7.316 -17.119 1.00 97.56 100 THR A CA 1
ATOM 808 C C . THR A 1 100 ? -3.085 -5.922 -16.622 1.00 97.56 100 THR A C 1
ATOM 810 O O . THR A 1 100 ? -4.257 -5.548 -16.606 1.00 97.56 100 THR A O 1
ATOM 813 N N . GLY A 1 101 ? -2.065 -5.148 -16.273 1.00 97.75 101 GLY A N 1
ATOM 814 C CA . GLY A 1 101 ? -2.202 -3.784 -15.785 1.00 97.75 101 GLY A CA 1
ATOM 815 C C . GLY A 1 101 ? -1.063 -2.925 -16.304 1.00 97.75 101 GLY A C 1
ATOM 816 O O . GLY A 1 101 ? 0.107 -3.295 -16.181 1.00 97.75 101 GLY A O 1
ATOM 817 N N . ASP A 1 102 ? -1.418 -1.786 -16.887 1.00 98.25 102 ASP A N 1
ATOM 818 C CA . ASP A 1 102 ? -0.457 -0.813 -17.390 1.00 98.25 102 ASP A CA 1
ATOM 819 C C . ASP A 1 102 ? -0.150 0.209 -16.304 1.00 98.25 102 ASP A C 1
ATOM 821 O O . ASP A 1 102 ? -1.044 0.689 -15.608 1.00 98.25 102 ASP A O 1
ATOM 825 N N . MET A 1 103 ? 1.128 0.535 -16.163 1.00 97.88 103 MET A N 1
ATOM 826 C CA . MET A 1 103 ? 1.614 1.514 -15.207 1.00 97.88 103 MET A CA 1
ATOM 827 C C . MET A 1 103 ? 2.592 2.459 -15.886 1.00 97.88 103 MET A C 1
ATOM 829 O O . MET A 1 103 ? 3.388 2.053 -16.733 1.00 97.88 103 MET A O 1
ATOM 833 N N . THR A 1 104 ? 2.553 3.719 -15.471 1.00 96.44 104 THR A N 1
ATOM 834 C CA . THR A 1 104 ? 3.522 4.732 -15.875 1.00 96.44 104 THR A CA 1
ATOM 835 C C . THR A 1 104 ? 4.179 5.326 -14.645 1.00 96.44 104 THR A C 1
ATOM 837 O O . THR A 1 104 ? 3.490 5.701 -13.698 1.00 96.44 104 THR A O 1
ATOM 840 N N . ALA A 1 105 ? 5.499 5.446 -14.662 1.00 94.25 105 ALA A N 1
ATOM 841 C CA . ALA A 1 105 ? 6.236 6.226 -13.674 1.00 94.25 105 ALA A CA 1
ATOM 842 C C . ALA A 1 105 ? 7.461 6.846 -14.338 1.00 94.25 105 ALA A C 1
ATOM 844 O O . ALA A 1 105 ? 7.889 6.384 -15.399 1.00 94.25 105 ALA A O 1
ATOM 845 N N . GLY A 1 106 ? 8.026 7.876 -13.716 1.00 91.69 106 GLY A N 1
ATOM 846 C CA . GLY A 1 106 ? 9.220 8.512 -14.238 1.00 91.69 106 GLY A CA 1
ATOM 847 C C . GLY A 1 106 ? 10.183 8.949 -13.155 1.00 91.69 106 GLY A C 1
ATOM 848 O O . GLY A 1 106 ? 9.781 9.221 -12.030 1.00 91.69 106 GLY A O 1
ATOM 849 N N . HIS A 1 107 ? 11.448 9.037 -13.549 1.00 91.38 107 HIS A N 1
ATOM 850 C CA . HIS A 1 107 ? 12.557 9.421 -12.693 1.00 91.38 107 HIS A CA 1
ATOM 851 C C . HIS A 1 107 ? 13.238 10.662 -13.269 1.00 91.38 107 HIS A C 1
ATOM 853 O O . HIS A 1 107 ? 13.642 10.674 -14.439 1.00 91.38 107 HIS A O 1
ATOM 859 N N . ALA A 1 108 ? 13.348 11.710 -12.455 1.00 88.25 108 ALA A N 1
ATOM 860 C CA . ALA A 1 108 ? 14.035 12.937 -12.836 1.00 88.25 108 ALA A CA 1
ATOM 861 C C . ALA A 1 108 ? 15.555 12.731 -12.866 1.00 88.25 108 ALA A C 1
ATOM 863 O O . ALA A 1 108 ? 16.112 11.907 -12.142 1.00 88.25 108 ALA A O 1
ATOM 864 N N . ASN A 1 109 ? 16.236 13.487 -13.718 1.00 88.38 109 ASN A N 1
ATOM 865 C CA . ASN A 1 109 ? 17.681 13.495 -13.825 1.00 88.3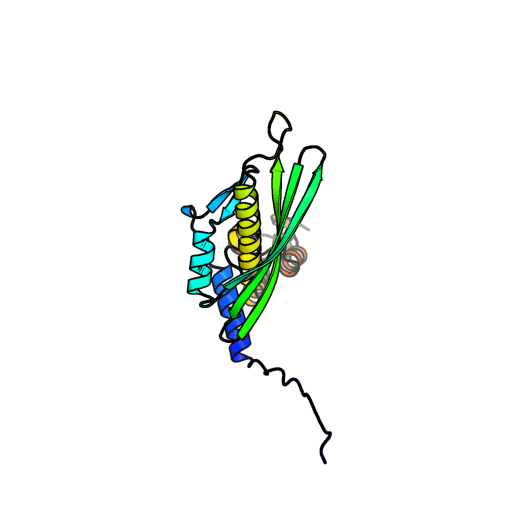8 109 ASN A CA 1
ATOM 866 C C . ASN A 1 109 ? 18.195 14.907 -14.099 1.00 88.38 109 ASN A C 1
ATOM 868 O O . ASN A 1 109 ? 17.561 15.692 -14.810 1.00 88.38 109 ASN A O 1
ATOM 872 N N . HIS A 1 110 ? 19.381 15.198 -13.578 1.00 84.75 110 HIS A N 1
ATOM 873 C CA . HIS A 1 110 ? 19.977 16.526 -13.624 1.00 84.75 110 HIS A CA 1
ATOM 874 C C . HIS A 1 110 ? 21.114 16.604 -14.648 1.00 84.75 110 HIS A C 1
ATOM 876 O O . HIS A 1 110 ? 21.803 15.616 -14.942 1.00 84.75 110 HIS A O 1
ATOM 882 N N . LEU A 1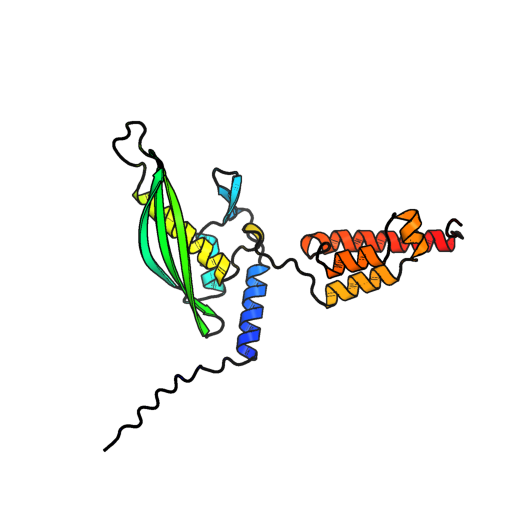 111 ? 21.332 17.809 -15.177 1.00 81.19 111 LEU A N 1
ATOM 883 C CA . LEU A 1 111 ? 22.526 18.108 -15.961 1.00 81.19 111 LEU A CA 1
ATOM 884 C C . LEU A 1 111 ? 23.806 18.015 -15.118 1.00 81.19 111 LEU A C 1
ATOM 886 O O . LEU A 1 111 ? 23.821 18.244 -13.907 1.00 81.19 111 LEU A O 1
ATOM 890 N N . LEU A 1 112 ? 24.908 17.709 -15.798 1.00 80.00 112 LEU A N 1
ATOM 891 C CA . LEU A 1 112 ? 26.256 17.871 -15.266 1.00 80.00 112 LEU A CA 1
ATOM 892 C C . LEU A 1 112 ? 26.504 19.342 -14.894 1.00 80.00 112 LEU A C 1
ATOM 894 O O . LEU A 1 112 ? 25.909 20.256 -15.468 1.00 80.00 112 LEU A O 1
ATOM 898 N N . LYS A 1 113 ? 27.423 19.587 -13.950 1.00 79.94 113 LYS A N 1
ATOM 899 C CA . LYS A 1 113 ? 27.757 20.950 -13.485 1.00 79.94 113 LYS A CA 1
ATOM 900 C C . LYS A 1 113 ? 28.206 21.880 -14.620 1.00 79.94 113 LYS A C 1
ATOM 902 O O . LYS A 1 113 ? 27.972 23.082 -14.549 1.00 79.94 113 LYS A O 1
ATOM 907 N N . ASP A 1 114 ? 28.839 21.323 -15.647 1.00 83.38 114 ASP A N 1
ATOM 908 C CA . ASP A 1 114 ? 29.325 22.018 -16.843 1.00 83.38 114 ASP A CA 1
ATOM 909 C C . ASP A 1 114 ? 28.257 22.165 -17.948 1.00 83.38 114 ASP A C 1
ATOM 911 O O . ASP A 1 114 ? 28.527 22.766 -18.984 1.00 83.38 114 ASP A O 1
ATOM 915 N N . LYS A 1 115 ? 27.041 21.644 -17.725 1.00 80.31 115 LYS A N 1
ATOM 916 C CA . LYS A 1 115 ? 25.891 21.672 -18.644 1.00 80.31 115 LYS A CA 1
ATOM 917 C C . LYS A 1 115 ? 26.136 21.004 -20.005 1.00 80.31 115 LYS A C 1
ATOM 919 O O . LYS A 1 115 ? 25.392 21.264 -20.948 1.00 80.31 115 LYS A O 1
ATOM 924 N N . THR A 1 116 ? 27.135 20.128 -20.122 1.00 82.12 116 THR A N 1
ATOM 925 C CA . THR A 1 116 ? 27.472 19.454 -21.393 1.00 82.12 116 THR A CA 1
ATOM 926 C C . THR A 1 116 ? 26.655 18.183 -21.644 1.00 82.12 116 THR A C 1
ATOM 928 O O . THR A 1 116 ? 26.644 17.655 -22.755 1.00 82.12 116 THR A O 1
ATOM 931 N N . GLY A 1 117 ? 25.937 17.693 -20.630 1.00 82.56 117 GLY A N 1
ATOM 932 C CA . GLY A 1 117 ? 25.120 16.485 -20.707 1.00 82.56 117 GLY A CA 1
ATOM 933 C C . GLY A 1 117 ? 24.438 16.154 -19.382 1.00 82.56 117 GLY A C 1
ATOM 934 O O . GLY A 1 117 ? 24.364 16.991 -18.485 1.00 82.56 117 GLY A O 1
ATOM 935 N N . TYR A 1 118 ? 23.951 14.920 -19.250 1.00 82.62 118 TYR A N 1
ATOM 936 C CA . TYR A 1 118 ? 23.206 14.452 -18.077 1.00 82.62 118 TYR A CA 1
ATOM 937 C C . TYR A 1 118 ? 24.007 13.440 -17.263 1.00 82.62 118 TYR A C 1
ATOM 939 O O . TYR A 1 118 ? 24.708 12.587 -17.813 1.00 82.62 118 TYR A O 1
ATOM 947 N N . VAL A 1 119 ? 23.867 13.504 -15.942 1.00 80.88 119 VAL A N 1
ATOM 948 C CA . VAL A 1 119 ? 24.536 12.576 -15.025 1.00 80.88 119 VAL A CA 1
ATOM 949 C C . VAL A 1 119 ? 23.914 11.186 -15.162 1.00 80.88 119 VAL A C 1
ATOM 951 O O . VAL A 1 119 ? 22.700 11.052 -15.178 1.00 80.88 119 VAL A O 1
ATOM 954 N N . SER A 1 120 ? 24.725 10.128 -15.245 1.00 83.81 120 SER A N 1
ATOM 955 C CA . SER A 1 120 ? 24.277 8.739 -15.029 1.00 83.81 120 SER A CA 1
ATOM 956 C C . SER A 1 120 ? 22.975 8.326 -15.748 1.00 83.81 120 SER A C 1
ATOM 958 O O . SER A 1 120 ? 22.138 7.639 -15.166 1.00 83.81 120 SER A O 1
ATOM 960 N N . VAL A 1 121 ? 22.804 8.692 -17.026 1.00 87.44 121 VAL A N 1
ATOM 961 C CA . VAL A 1 121 ? 21.576 8.434 -17.818 1.00 87.44 121 VAL A CA 1
ATOM 962 C C . VAL A 1 121 ? 21.111 6.972 -17.757 1.00 87.44 121 VAL A C 1
ATOM 964 O O . VAL A 1 121 ? 19.919 6.701 -17.628 1.00 87.44 121 VAL A O 1
ATOM 967 N N . SER A 1 122 ? 22.041 6.009 -17.802 1.00 88.88 122 SER A N 1
ATOM 968 C CA . SER A 1 122 ? 21.702 4.582 -17.668 1.00 88.88 122 SER A CA 1
ATOM 969 C C . SER A 1 122 ? 21.066 4.255 -16.313 1.00 88.88 122 SER A C 1
ATOM 971 O O . SER A 1 122 ? 20.136 3.452 -16.252 1.00 88.88 122 SER A O 1
ATOM 973 N N . ASN A 1 123 ? 21.538 4.881 -15.232 1.00 90.44 123 ASN A N 1
ATOM 974 C CA . ASN A 1 123 ? 20.959 4.689 -13.907 1.00 90.44 123 ASN A CA 1
ATOM 975 C C . ASN A 1 123 ? 19.576 5.332 -13.829 1.00 90.44 123 ASN A C 1
ATOM 977 O O . ASN A 1 123 ? 18.675 4.690 -13.313 1.00 90.44 123 ASN A O 1
ATOM 981 N N . ALA A 1 124 ? 19.374 6.514 -14.420 1.00 90.88 124 ALA A N 1
ATOM 982 C CA . ALA A 1 124 ? 18.059 7.154 -14.456 1.00 90.88 124 ALA A CA 1
ATOM 983 C C . ALA A 1 124 ? 17.001 6.280 -15.159 1.00 90.88 124 ALA A C 1
ATOM 985 O O . ALA A 1 124 ? 15.909 6.091 -14.629 1.00 90.88 124 ALA A O 1
ATOM 986 N N . TRP A 1 125 ? 17.345 5.644 -16.287 1.00 93.94 125 TRP A N 1
ATOM 987 C CA . TRP A 1 125 ? 16.464 4.666 -16.944 1.00 93.94 125 TRP A CA 1
ATOM 988 C C . TRP A 1 125 ? 16.156 3.443 -16.068 1.00 93.94 125 TRP A C 1
ATOM 990 O O . TRP A 1 125 ? 15.011 2.990 -16.009 1.00 93.94 125 TRP A O 1
ATOM 1000 N N . LYS A 1 126 ? 17.169 2.894 -15.382 1.00 94.12 126 LYS A N 1
ATOM 1001 C CA . LYS A 1 126 ? 16.991 1.754 -14.466 1.00 94.12 126 LYS A CA 1
ATOM 1002 C C . LYS A 1 126 ? 16.114 2.132 -13.270 1.00 94.12 126 LYS A C 1
ATOM 1004 O O . LYS A 1 126 ? 15.264 1.329 -12.882 1.00 94.12 126 LYS A O 1
ATOM 1009 N N . SER A 1 127 ? 16.290 3.334 -12.724 1.00 93.19 127 SER A N 1
ATOM 1010 C CA . SER A 1 127 ? 15.469 3.881 -11.644 1.00 93.19 127 SER A CA 1
ATOM 1011 C C . SER A 1 127 ? 14.022 4.056 -12.092 1.00 93.19 127 SER A C 1
ATOM 1013 O O . SER A 1 127 ? 13.143 3.492 -11.452 1.00 93.19 127 SER A O 1
ATOM 1015 N N . ALA A 1 128 ? 13.774 4.694 -13.243 1.00 95.38 128 ALA A N 1
ATOM 1016 C CA . ALA A 1 128 ? 12.424 4.873 -13.789 1.00 95.38 128 ALA A CA 1
ATOM 1017 C C . ALA A 1 128 ? 11.690 3.536 -13.985 1.00 95.38 128 ALA A C 1
ATOM 1019 O O . ALA A 1 128 ? 10.534 3.385 -13.592 1.00 95.38 128 ALA A O 1
ATOM 1020 N N . ASN A 1 129 ? 12.372 2.525 -14.536 1.00 97.44 129 ASN A N 1
ATOM 1021 C CA . ASN A 1 129 ? 11.789 1.190 -14.680 1.00 97.44 129 ASN A CA 1
ATOM 1022 C C . ASN A 1 129 ? 11.510 0.532 -13.318 1.00 97.44 129 ASN A C 1
ATOM 1024 O O . ASN A 1 129 ? 10.481 -0.116 -13.138 1.00 97.44 129 ASN A O 1
ATOM 1028 N N . THR A 1 130 ? 12.421 0.699 -12.357 1.00 96.31 130 THR A N 1
ATOM 1029 C CA . THR A 1 130 ? 12.262 0.158 -11.003 1.00 96.31 130 THR A CA 1
ATOM 1030 C C . THR A 1 130 ? 11.065 0.798 -10.304 1.00 96.31 130 THR A C 1
ATOM 1032 O O . THR A 1 130 ? 10.221 0.076 -9.787 1.00 96.31 130 THR A O 1
ATOM 1035 N N . GLU A 1 131 ? 10.939 2.122 -10.330 1.00 95.12 131 GLU A N 1
ATOM 1036 C CA . GLU A 1 131 ? 9.809 2.857 -9.748 1.00 95.12 131 GLU A CA 1
ATOM 1037 C C . GLU A 1 131 ? 8.479 2.466 -10.397 1.00 95.12 131 GLU A C 1
ATOM 1039 O O . GLU A 1 131 ? 7.507 2.190 -9.692 1.00 95.12 131 GLU A O 1
ATOM 1044 N N . CYS A 1 132 ? 8.454 2.346 -11.728 1.00 97.62 132 CYS A N 1
ATOM 1045 C CA . CYS A 1 132 ? 7.276 1.910 -12.474 1.00 97.62 132 CYS A CA 1
ATOM 1046 C C . CYS A 1 132 ? 6.814 0.512 -12.040 1.00 97.62 132 CYS A C 1
ATOM 1048 O O . CYS A 1 132 ? 5.640 0.308 -11.726 1.00 97.62 132 CYS A O 1
ATOM 1050 N N . MET A 1 133 ? 7.749 -0.434 -11.930 1.00 98.00 133 MET A N 1
ATOM 1051 C CA . MET A 1 133 ? 7.445 -1.797 -11.499 1.00 98.00 133 MET A CA 1
ATOM 1052 C C . MET A 1 133 ? 7.026 -1.861 -10.020 1.00 98.00 133 MET A C 1
ATOM 1054 O O . MET A 1 133 ? 6.078 -2.575 -9.702 1.00 98.00 133 MET A O 1
ATOM 1058 N N . LYS A 1 134 ? 7.647 -1.075 -9.119 1.00 96.88 134 LYS A N 1
ATOM 1059 C CA . LYS A 1 134 ? 7.218 -0.991 -7.705 1.00 96.88 134 LYS A CA 1
ATOM 1060 C C . LYS A 1 134 ? 5.783 -0.497 -7.615 1.00 96.88 134 LYS A C 1
ATOM 1062 O O . LYS A 1 134 ? 4.973 -1.078 -6.897 1.00 96.88 134 LYS A O 1
ATOM 1067 N N . LYS A 1 135 ? 5.456 0.558 -8.368 1.00 96.38 135 LYS A N 1
ATOM 1068 C CA . LYS A 1 135 ? 4.105 1.113 -8.380 1.00 96.38 135 LYS A CA 1
ATOM 1069 C C . LYS A 1 135 ? 3.098 0.107 -8.927 1.00 96.38 135 LYS A C 1
ATOM 1071 O O . LYS A 1 135 ? 2.031 -0.028 -8.343 1.00 96.38 135 LYS A O 1
ATOM 1076 N N . ALA A 1 136 ? 3.444 -0.631 -9.983 1.00 98.06 136 ALA A N 1
ATOM 1077 C CA . ALA A 1 136 ? 2.592 -1.682 -10.530 1.00 98.06 136 ALA A CA 1
ATOM 1078 C C . ALA A 1 136 ? 2.335 -2.807 -9.513 1.00 98.06 136 ALA A C 1
ATOM 1080 O O . ALA A 1 136 ? 1.185 -3.177 -9.303 1.00 98.06 136 ALA A O 1
ATOM 1081 N N . PHE A 1 137 ? 3.373 -3.307 -8.836 1.00 98.19 137 PHE A N 1
ATOM 1082 C CA . PHE A 1 137 ? 3.221 -4.317 -7.784 1.00 98.19 137 PHE A CA 1
ATOM 1083 C C . PHE A 1 137 ? 2.363 -3.830 -6.618 1.00 98.19 137 PHE A C 1
ATOM 1085 O O . PHE A 1 137 ? 1.485 -4.551 -6.157 1.00 98.19 137 PHE A O 1
ATOM 1092 N N . ASN A 1 138 ? 2.564 -2.601 -6.150 1.00 97.19 138 ASN A N 1
ATOM 1093 C CA . ASN A 1 138 ? 1.736 -2.082 -5.072 1.00 97.19 138 ASN A CA 1
ATOM 1094 C C . ASN A 1 138 ? 0.270 -1.904 -5.517 1.00 97.19 138 ASN A C 1
ATOM 1096 O O . ASN A 1 138 ? -0.632 -2.417 -4.868 1.00 97.19 138 ASN A O 1
ATOM 1100 N N . VAL A 1 139 ? 0.027 -1.255 -6.659 1.00 95.44 139 VAL A N 1
ATOM 1101 C CA . VAL A 1 139 ? -1.335 -0.955 -7.137 1.00 95.44 139 VAL A CA 1
ATOM 1102 C C . VAL A 1 139 ? -2.115 -2.216 -7.509 1.00 95.44 139 VAL A C 1
ATOM 1104 O O . VAL A 1 139 ? -3.303 -2.308 -7.212 1.00 95.44 139 VAL A O 1
ATOM 1107 N N . PHE A 1 140 ? -1.479 -3.174 -8.185 1.00 97.06 140 PHE A N 1
ATOM 1108 C CA . PHE A 1 140 ? -2.177 -4.328 -8.752 1.00 97.06 140 PHE A CA 1
ATOM 1109 C C . PHE A 1 140 ? -2.073 -5.601 -7.922 1.00 97.06 140 PHE A C 1
ATOM 1111 O O . PHE A 1 140 ? -2.811 -6.532 -8.214 1.00 97.06 140 PHE A O 1
ATOM 1118 N N . MET A 1 141 ? -1.173 -5.670 -6.940 1.00 97.12 141 MET A N 1
ATOM 1119 C CA . MET A 1 141 ? -0.961 -6.858 -6.103 1.00 97.12 141 MET A CA 1
ATOM 1120 C C . MET A 1 141 ? -0.979 -6.545 -4.598 1.00 97.12 141 MET A C 1
ATOM 1122 O O . MET A 1 141 ? -0.754 -7.452 -3.806 1.00 97.12 141 MET A O 1
ATOM 1126 N N . ASN A 1 142 ? -1.234 -5.292 -4.191 1.00 97.06 142 ASN A N 1
ATOM 1127 C CA . ASN A 1 142 ? -1.272 -4.845 -2.786 1.00 97.06 142 ASN A CA 1
ATOM 1128 C C . ASN A 1 142 ? 0.041 -5.043 -2.007 1.00 97.06 142 ASN A C 1
ATOM 1130 O O . ASN A 1 142 ? 0.073 -5.028 -0.777 1.00 97.06 142 ASN A O 1
ATOM 1134 N N . ILE A 1 143 ? 1.155 -5.239 -2.718 1.00 97.50 143 ILE A N 1
ATOM 1135 C CA . ILE A 1 143 ? 2.454 -5.488 -2.093 1.00 97.50 143 ILE A CA 1
ATOM 1136 C C . ILE A 1 143 ? 2.945 -4.196 -1.426 1.00 97.50 143 ILE A C 1
ATOM 1138 O O . ILE A 1 143 ? 3.048 -3.158 -2.089 1.00 97.50 143 ILE A O 1
ATOM 1142 N N . ALA A 1 144 ? 3.311 -4.291 -0.142 1.00 96.00 144 ALA A N 1
ATOM 1143 C CA . ALA A 1 144 ? 3.814 -3.192 0.690 1.00 96.00 144 ALA A CA 1
ATOM 1144 C C . ALA A 1 144 ? 2.826 -2.025 0.898 1.00 96.00 144 ALA A C 1
ATOM 1146 O O . ALA A 1 144 ? 3.215 -0.851 0.910 1.00 96.00 144 ALA A O 1
ATOM 1147 N N . ASP A 1 145 ? 1.537 -2.334 1.050 1.00 94.31 145 ASP A N 1
ATOM 1148 C CA . ASP A 1 145 ? 0.503 -1.334 1.340 1.00 94.31 145 ASP A CA 1
ATOM 1149 C C . ASP A 1 145 ? 0.742 -0.578 2.655 1.00 94.31 145 ASP A C 1
AT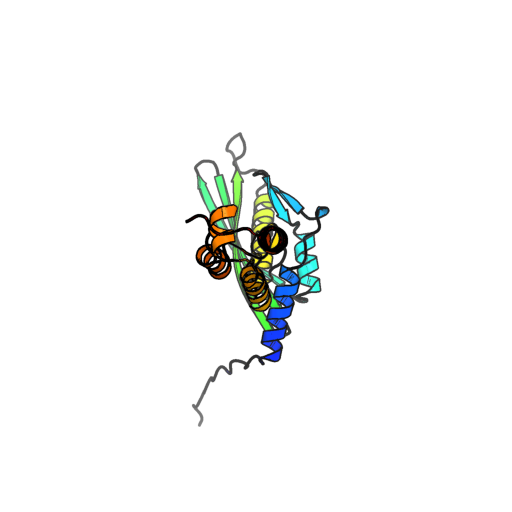OM 1151 O O . ASP A 1 145 ? 0.365 0.591 2.761 1.00 94.31 145 ASP A O 1
ATOM 1155 N N . ASP A 1 146 ? 1.398 -1.204 3.633 1.00 91.00 146 ASP A N 1
ATOM 1156 C CA . ASP A 1 146 ? 1.786 -0.595 4.906 1.00 91.00 146 ASP A CA 1
ATOM 1157 C C . ASP A 1 146 ? 2.802 0.544 4.731 1.00 91.00 146 ASP A C 1
ATOM 1159 O O . ASP A 1 146 ? 2.684 1.589 5.373 1.00 91.00 146 ASP A O 1
ATOM 1163 N N . VAL A 1 147 ? 3.750 0.388 3.804 1.00 91.88 147 VAL A N 1
ATOM 1164 C CA . VAL A 1 147 ? 4.771 1.405 3.505 1.00 91.88 147 VAL A CA 1
ATOM 1165 C C . VAL A 1 147 ? 4.206 2.518 2.631 1.00 91.88 147 VAL A C 1
ATOM 1167 O O . VAL A 1 147 ? 4.418 3.701 2.903 1.00 91.88 147 VAL A O 1
ATOM 1170 N N . TYR A 1 148 ? 3.441 2.156 1.600 1.00 88.75 148 TYR A N 1
ATOM 1171 C CA . TYR A 1 148 ? 2.873 3.123 0.657 1.00 88.75 148 TYR A CA 1
ATOM 1172 C C . TYR A 1 148 ? 1.514 3.692 1.089 1.00 88.75 148 TYR A C 1
ATOM 1174 O O . TYR A 1 148 ? 0.919 4.468 0.342 1.00 88.75 148 TYR A O 1
ATOM 1182 N N . LYS A 1 149 ? 1.051 3.357 2.302 1.00 81.06 149 LYS A N 1
ATOM 1183 C CA . LYS A 1 149 ? -0.191 3.845 2.929 1.00 81.06 149 LYS A CA 1
ATOM 1184 C C . LYS A 1 149 ? -1.453 3.557 2.109 1.00 81.06 149 LYS A C 1
ATOM 1186 O O . LYS A 1 149 ? -2.376 4.367 2.087 1.00 81.06 149 LYS A O 1
ATOM 1191 N N . ASN A 1 150 ? -1.492 2.392 1.468 1.00 82.00 150 ASN A N 1
ATOM 1192 C CA . ASN A 1 150 ? -2.635 1.908 0.687 1.00 82.00 150 ASN A CA 1
ATOM 1193 C C . ASN A 1 150 ? -3.463 0.843 1.421 1.00 82.00 150 ASN A C 1
ATOM 1195 O O . ASN A 1 150 ? -4.365 0.255 0.830 1.00 82.00 150 ASN A O 1
ATOM 1199 N N . LEU A 1 151 ? -3.186 0.615 2.710 1.00 78.81 151 LEU A N 1
ATOM 1200 C CA . LEU A 1 151 ? -3.989 -0.264 3.555 1.00 78.81 151 LEU A CA 1
ATOM 1201 C C . LEU A 1 151 ? -5.448 0.203 3.590 1.00 78.81 151 LEU A C 1
ATOM 1203 O O . LEU A 1 151 ? -5.734 1.373 3.863 1.00 78.81 151 LEU A O 1
ATOM 1207 N N . ASP A 1 152 ? -6.374 -0.737 3.408 1.00 77.00 152 ASP A N 1
ATOM 1208 C CA . ASP A 1 152 ? -7.771 -0.502 3.750 1.00 77.00 152 ASP A CA 1
ATOM 1209 C C . ASP A 1 152 ? -7.891 -0.376 5.272 1.00 77.00 152 ASP A C 1
ATOM 1211 O O . ASP A 1 152 ? -7.808 -1.349 6.026 1.00 77.00 152 ASP A O 1
ATOM 1215 N N . THR A 1 153 ? -8.057 0.861 5.729 1.00 80.94 153 THR A N 1
ATOM 1216 C CA . THR A 1 153 ? -8.221 1.174 7.148 1.00 80.94 153 THR A CA 1
ATOM 1217 C C . T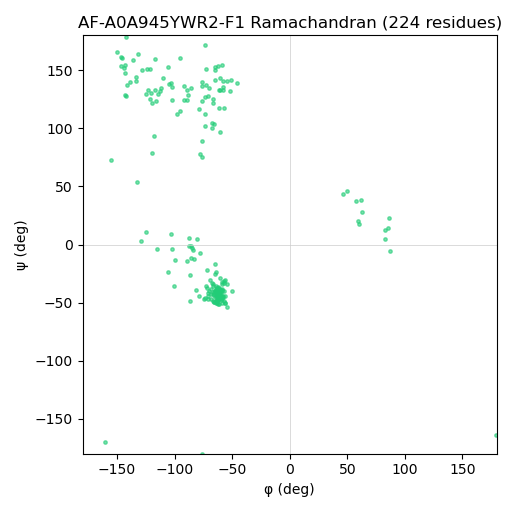HR A 1 153 ? -9.678 1.102 7.591 1.00 80.94 153 THR A C 1
ATOM 1219 O O . THR A 1 153 ? -9.957 1.308 8.770 1.00 80.94 153 THR A O 1
ATOM 1222 N N . SER A 1 154 ? -10.623 0.799 6.698 1.00 84.69 154 SER A N 1
ATOM 1223 C CA . SER A 1 154 ? -12.031 0.729 7.067 1.00 84.69 154 SER A CA 1
ATOM 1224 C C . SER A 1 154 ? -12.301 -0.410 8.055 1.00 84.69 154 SER A C 1
ATOM 1226 O O . SER A 1 154 ? -11.721 -1.494 7.978 1.00 84.69 154 SER A O 1
ATOM 1228 N N . LEU A 1 155 ? -13.187 -0.144 9.016 1.00 85.69 155 LEU A N 1
ATOM 1229 C CA . LEU A 1 155 ? -13.676 -1.170 9.931 1.00 85.69 155 LEU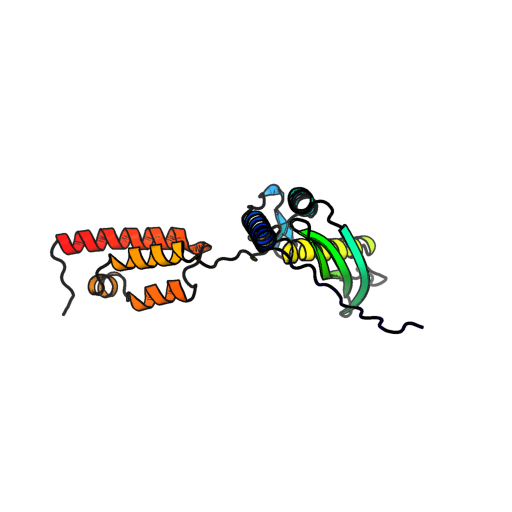 A CA 1
ATOM 1230 C C . LEU A 1 155 ? -14.636 -2.104 9.199 1.00 85.69 155 LEU A C 1
ATOM 1232 O O . LEU A 1 155 ? -15.529 -1.631 8.479 1.00 85.69 155 LEU A O 1
ATOM 1236 N N . ASP A 1 156 ? -14.505 -3.402 9.445 1.00 88.38 156 ASP A N 1
ATOM 1237 C CA . ASP A 1 156 ? -15.496 -4.377 9.010 1.00 88.38 156 ASP A CA 1
ATOM 1238 C C . ASP A 1 156 ? -16.781 -4.307 9.857 1.00 88.38 156 ASP A C 1
ATOM 1240 O O . ASP A 1 156 ? -16.877 -3.590 10.858 1.00 88.38 156 ASP A O 1
ATOM 1244 N N . GLN A 1 157 ? -17.818 -5.032 9.432 1.00 87.31 157 GLN A N 1
ATOM 1245 C CA . GLN A 1 157 ? -19.119 -4.994 10.100 1.00 87.31 157 GLN A CA 1
ATOM 1246 C C . GLN A 1 157 ? -19.052 -5.483 11.555 1.00 87.31 157 GLN A C 1
ATOM 1248 O O . GLN A 1 157 ? -19.756 -4.945 12.412 1.00 87.31 157 GLN A O 1
ATOM 1253 N N . THR A 1 158 ? -18.223 -6.484 11.845 1.00 90.88 158 THR A N 1
ATOM 1254 C CA . THR A 1 158 ? -18.073 -7.058 13.187 1.00 90.88 158 THR A CA 1
ATOM 1255 C C . THR A 1 158 ? -17.357 -6.074 14.105 1.00 90.88 158 THR A C 1
ATOM 1257 O O . THR A 1 158 ? -17.818 -5.830 15.222 1.00 90.88 158 THR A O 1
ATOM 1260 N N . GLU A 1 159 ? -16.281 -5.450 13.624 1.00 93.00 159 GLU A N 1
ATOM 1261 C CA . GLU A 1 159 ? -15.528 -4.412 14.331 1.00 93.00 159 GLU A CA 1
ATOM 1262 C C . GLU A 1 159 ? -16.425 -3.205 14.650 1.00 93.00 159 GLU A C 1
ATOM 1264 O O . GLU A 1 159 ? -16.496 -2.770 15.802 1.00 93.00 159 GLU A O 1
ATOM 1269 N N . ARG A 1 160 ? -17.194 -2.718 13.663 1.00 92.38 160 ARG A N 1
ATOM 1270 C CA . ARG A 1 160 ? -18.170 -1.629 13.862 1.00 92.38 160 ARG A CA 1
ATOM 1271 C C . ARG A 1 160 ? -19.217 -1.994 14.905 1.00 92.38 160 ARG A C 1
ATOM 1273 O O . ARG A 1 160 ? -19.455 -1.228 15.834 1.00 92.38 160 ARG A O 1
ATOM 1280 N N . THR A 1 161 ? -19.826 -3.170 14.764 1.00 93.12 161 THR A N 1
ATOM 1281 C CA . THR A 1 161 ? -20.879 -3.638 15.678 1.00 93.12 161 THR A CA 1
ATOM 1282 C C . THR A 1 161 ? -20.342 -3.779 17.102 1.00 93.12 161 THR A C 1
ATOM 1284 O O . THR A 1 161 ? -21.017 -3.401 18.054 1.00 93.12 161 THR A O 1
ATOM 1287 N N . THR A 1 162 ? -19.106 -4.256 17.263 1.00 94.75 162 THR A N 1
ATOM 1288 C CA . THR A 1 162 ? -18.455 -4.382 18.573 1.00 94.75 162 THR A CA 1
ATOM 1289 C C . THR A 1 162 ? -18.272 -3.022 19.243 1.00 94.75 162 THR A C 1
ATOM 1291 O O . THR A 1 162 ? -18.653 -2.868 20.403 1.00 94.75 162 THR A O 1
ATOM 1294 N N . LEU A 1 163 ? -17.761 -2.018 18.523 1.00 94.81 163 LEU A N 1
ATOM 1295 C CA . LEU A 1 163 ? -17.597 -0.665 19.067 1.00 94.81 163 LEU A CA 1
ATOM 1296 C C . LEU A 1 163 ? -18.933 -0.017 19.446 1.00 94.81 163 LEU A C 1
ATOM 1298 O O . LEU A 1 163 ? -19.048 0.542 20.536 1.00 94.81 163 LEU A O 1
ATOM 1302 N N . LEU A 1 164 ? -19.948 -0.125 18.583 1.00 94.12 164 LEU A N 1
ATOM 1303 C CA . LEU A 1 164 ? -21.289 0.404 18.857 1.00 94.12 164 LEU A CA 1
ATOM 1304 C C . LEU A 1 164 ? -21.912 -0.268 20.092 1.00 94.12 164 LEU A C 1
ATOM 1306 O O . LEU A 1 164 ? -22.486 0.401 20.952 1.00 94.12 164 LEU A O 1
ATOM 1310 N N . ASN A 1 165 ? -21.737 -1.585 20.235 1.00 95.12 165 ASN A N 1
ATOM 1311 C CA . ASN A 1 165 ? -22.199 -2.325 21.407 1.00 95.12 165 ASN A CA 1
ATOM 1312 C C . ASN A 1 165 ? -21.463 -1.897 22.683 1.00 95.12 165 ASN A C 1
ATOM 1314 O O . ASN A 1 165 ? -22.099 -1.768 23.727 1.00 95.12 165 ASN A O 1
ATOM 1318 N N . LEU A 1 166 ? -20.151 -1.651 22.626 1.00 95.56 166 LEU A N 1
ATOM 1319 C CA . LEU A 1 166 ? -19.399 -1.125 23.770 1.00 95.56 166 LEU A CA 1
ATOM 1320 C C . LEU A 1 166 ? -19.891 0.270 24.170 1.00 95.56 166 LEU A C 1
ATOM 1322 O O . LEU A 1 166 ? -20.210 0.478 25.337 1.00 95.56 166 LEU A O 1
ATOM 1326 N N . LEU A 1 167 ? -20.046 1.190 23.214 1.00 94.31 167 LEU A N 1
ATOM 1327 C CA . LEU A 1 167 ? -20.599 2.523 23.482 1.00 94.31 167 LEU A CA 1
ATOM 1328 C C . LEU A 1 167 ? -22.007 2.462 24.075 1.00 94.31 167 LEU A C 1
ATOM 1330 O O . LEU A 1 167 ? -22.371 3.309 24.884 1.00 94.31 167 LEU A O 1
ATOM 1334 N N . SER A 1 168 ? -22.805 1.456 23.707 1.00 94.38 168 SER A N 1
ATOM 1335 C CA . SER A 1 168 ? -24.162 1.311 24.236 1.00 94.38 168 SER A CA 1
ATOM 1336 C C . SER A 1 168 ? -24.235 1.026 25.738 1.00 94.38 168 SER A C 1
ATOM 1338 O O . SER A 1 168 ? -25.299 1.219 26.318 1.00 94.38 168 SER A O 1
ATOM 1340 N N . LYS A 1 169 ? -23.122 0.599 26.350 1.00 95.50 169 LYS A N 1
ATOM 1341 C CA . LYS A 1 169 ? -23.013 0.320 27.787 1.00 95.50 169 LYS A CA 1
ATOM 1342 C C . LYS A 1 169 ? -22.739 1.563 28.634 1.00 95.50 169 LYS A C 1
ATOM 1344 O O . LYS A 1 169 ? -22.827 1.473 29.850 1.00 95.50 169 LYS A O 1
ATOM 1349 N N . ILE A 1 170 ? -22.374 2.686 28.017 1.00 95.75 170 ILE A N 1
ATOM 1350 C CA . ILE A 1 170 ? -22.089 3.931 28.734 1.00 95.75 170 ILE A CA 1
ATOM 1351 C C . ILE A 1 170 ? -23.392 4.721 28.856 1.00 95.75 170 ILE A C 1
ATOM 1353 O O . ILE A 1 170 ? -24.118 4.874 27.867 1.00 95.75 170 ILE A O 1
ATOM 1357 N N . ASP A 1 171 ? -23.685 5.228 30.053 1.00 95.31 171 ASP A N 1
ATOM 1358 C CA . ASP A 1 171 ? -24.810 6.136 30.245 1.00 95.31 171 ASP A CA 1
ATOM 1359 C C . ASP A 1 171 ? -24.615 7.416 29.415 1.00 95.31 171 ASP A C 1
ATOM 1361 O O . ASP A 1 171 ? -23.533 8.005 29.367 1.00 95.31 171 ASP A O 1
ATOM 1365 N N . LYS A 1 172 ? -25.670 7.823 28.706 1.00 94.00 172 LYS A N 1
ATOM 1366 C CA . LYS A 1 172 ? -25.611 8.930 27.742 1.00 94.00 172 LYS A CA 1
ATOM 1367 C C . LYS A 1 172 ? -25.375 10.286 28.408 1.00 94.00 172 LYS A C 1
ATOM 1369 O O . LYS A 1 172 ? -24.726 11.132 27.796 1.00 94.00 172 LYS A O 1
ATOM 1374 N N . ASP A 1 173 ? -25.899 10.481 29.614 1.00 94.31 173 ASP A N 1
ATOM 1375 C CA . ASP A 1 173 ? -25.812 11.748 30.324 1.00 94.31 173 ASP A CA 1
ATOM 1376 C C . ASP A 1 173 ? -24.432 11.813 30.994 1.00 94.31 173 ASP A C 1
ATOM 1378 O O . ASP A 1 173 ? -23.747 12.824 30.887 1.00 94.31 173 ASP A O 1
ATOM 1382 N N . TRP A 1 174 ? -23.944 10.693 31.543 1.00 96.06 174 TRP A N 1
ATOM 1383 C CA . TRP A 1 174 ? -22.566 10.585 32.041 1.00 96.06 174 TRP A CA 1
ATOM 1384 C C . TRP A 1 174 ? -21.529 10.864 30.948 1.00 96.06 174 TRP A C 1
ATOM 1386 O O . TRP A 1 174 ? -20.576 11.610 31.161 1.00 96.06 174 TRP A O 1
ATOM 1396 N N . LEU A 1 175 ? -21.716 10.296 29.751 1.00 94.94 175 LEU A N 1
ATOM 1397 C CA . LEU A 1 175 ? -20.788 10.496 28.635 1.00 94.94 175 LEU A CA 1
ATOM 1398 C C . LEU A 1 175 ? -20.713 11.970 28.211 1.00 94.94 175 LEU A C 1
ATOM 1400 O O . LEU A 1 175 ? -19.623 12.472 27.926 1.00 94.94 175 LEU A O 1
ATOM 1404 N N . LEU A 1 176 ? -21.858 12.655 28.189 1.00 94.44 176 LEU A N 1
ATOM 1405 C CA . LEU A 1 176 ? -21.917 14.073 27.858 1.00 94.44 176 LEU A CA 1
ATOM 1406 C C . LEU A 1 176 ? -21.198 14.919 28.909 1.00 94.44 176 LEU A C 1
ATOM 1408 O O . LEU A 1 176 ? -20.357 15.738 28.549 1.00 94.44 176 LEU A O 1
ATOM 1412 N N . GLU A 1 177 ? -21.493 14.697 30.184 1.00 94.06 177 GLU A N 1
ATOM 1413 C CA . GLU A 1 177 ? -20.995 15.536 31.276 1.00 94.06 177 GLU A CA 1
ATOM 1414 C C . GLU A 1 177 ? -19.510 15.292 31.570 1.00 94.06 177 GLU A C 1
ATOM 1416 O O . GLU A 1 177 ? -18.721 16.233 31.634 1.00 94.06 177 GLU A O 1
ATOM 1421 N N . GLU A 1 178 ? -19.090 14.029 31.674 1.00 93.06 178 GLU A N 1
ATOM 1422 C CA . GLU A 1 178 ? -17.725 13.687 32.091 1.00 93.06 178 GLU A CA 1
ATOM 1423 C C . GLU A 1 178 ? -16.732 13.649 30.924 1.00 93.06 178 GLU A C 1
ATOM 1425 O O . GLU A 1 178 ? -15.525 13.816 31.118 1.00 93.06 178 GLU A O 1
ATOM 1430 N N . GLN A 1 179 ? -17.203 13.385 29.699 1.00 93.50 179 GLN A N 1
ATOM 1431 C CA . GLN A 1 179 ? -16.337 13.272 28.516 1.00 93.50 179 GLN A CA 1
ATOM 1432 C C . GLN A 1 179 ? -16.590 14.350 27.461 1.00 93.50 179 GLN A C 1
ATOM 1434 O O . GLN A 1 179 ? -15.851 14.401 26.472 1.00 93.50 179 GLN A O 1
ATOM 1439 N N . GLY A 1 180 ? -17.591 15.215 27.654 1.00 93.38 180 GLY A N 1
ATOM 1440 C CA . GLY A 1 180 ? -17.881 16.324 26.747 1.00 93.38 180 GLY A CA 1
ATOM 1441 C C . GLY A 1 180 ? -18.278 15.870 25.344 1.00 93.38 180 GLY A C 1
ATOM 1442 O O . GLY A 1 180 ? -17.976 16.566 24.376 1.00 93.38 180 GLY A O 1
ATOM 1443 N N . THR A 1 181 ? -18.865 14.677 25.200 1.00 94.50 181 THR A N 1
ATOM 1444 C CA . THR A 1 181 ? -19.264 14.136 23.893 1.00 94.50 181 THR A CA 1
ATOM 1445 C C . THR A 1 181 ? -20.564 13.355 23.990 1.00 94.50 181 THR A C 1
ATOM 1447 O O . THR A 1 181 ? -20.882 12.770 25.020 1.00 94.50 181 THR A O 1
ATOM 1450 N N . THR A 1 182 ? -21.327 13.315 22.904 1.00 94.31 182 THR A N 1
ATOM 1451 C CA . THR A 1 182 ? -22.573 12.546 22.858 1.00 94.31 182 THR A CA 1
ATOM 1452 C C . THR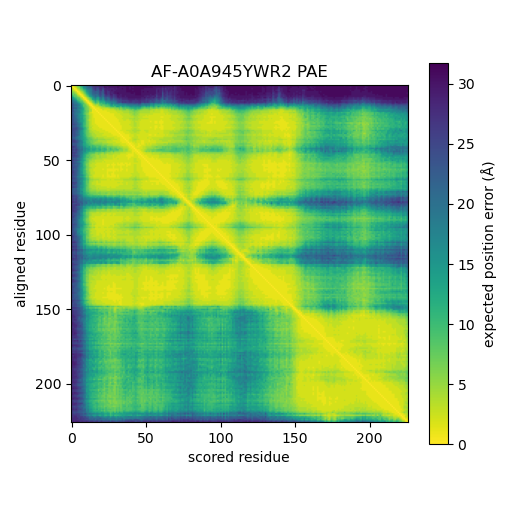 A 1 182 ? -22.360 11.157 22.265 1.00 94.31 182 THR A C 1
ATOM 1454 O O . THR A 1 182 ? -21.425 10.897 21.503 1.00 94.31 182 THR A O 1
ATOM 1457 N N . LYS A 1 183 ? -23.300 10.251 22.549 1.00 92.56 183 LYS A N 1
ATOM 1458 C CA . LYS A 1 183 ? -23.343 8.942 21.888 1.00 92.56 183 LYS A CA 1
ATOM 1459 C C . LYS A 1 183 ? -23.471 9.074 20.366 1.00 92.56 183 LYS A C 1
ATOM 1461 O O . LYS A 1 183 ? -22.811 8.342 19.644 1.00 92.56 183 LYS A O 1
ATOM 1466 N N . GLN A 1 184 ? -24.256 10.041 19.889 1.00 93.69 184 GLN A N 1
ATOM 1467 C CA . GLN A 1 184 ? -24.445 10.301 18.459 1.00 93.69 184 GLN A CA 1
ATOM 1468 C C . GLN A 1 184 ? -23.137 10.717 17.778 1.00 93.69 184 GLN A C 1
ATOM 1470 O O . GLN A 1 184 ? -22.787 10.154 16.749 1.00 93.69 184 GLN A O 1
ATOM 1475 N N . GLU A 1 185 ? -22.366 11.624 18.382 1.00 94.44 185 GLU A N 1
ATOM 1476 C CA . GLU A 1 185 ? -21.053 12.024 17.853 1.00 94.44 185 GLU A CA 1
ATOM 1477 C C . GLU A 1 185 ? -20.070 10.848 17.793 1.00 94.44 185 GLU A C 1
ATOM 1479 O O . GLU A 1 185 ? -19.254 10.748 16.875 1.00 94.44 185 GLU A O 1
ATOM 1484 N N . MET A 1 186 ? -20.117 9.956 18.783 1.00 94.00 186 MET A N 1
ATOM 1485 C CA . MET A 1 186 ? -19.275 8.761 18.806 1.00 94.00 186 MET A CA 1
ATOM 1486 C C . MET A 1 186 ? -19.711 7.733 17.754 1.00 94.00 186 MET A C 1
ATOM 1488 O O . MET A 1 186 ? -18.853 7.195 17.051 1.00 94.00 186 MET A O 1
ATOM 1492 N N . ASP A 1 187 ? -21.016 7.514 17.590 1.00 93.44 187 ASP A N 1
ATOM 1493 C CA . ASP A 1 187 ? -21.574 6.663 16.537 1.00 93.44 187 ASP A CA 1
ATOM 1494 C C . ASP A 1 187 ? -21.193 7.210 15.150 1.00 93.44 187 ASP A C 1
ATOM 1496 O O . ASP A 1 187 ? -20.700 6.465 14.302 1.00 93.44 187 ASP A O 1
ATOM 1500 N N . GLU A 1 188 ? -21.316 8.522 14.930 1.00 94.50 188 GLU A N 1
ATOM 1501 C CA . GLU A 1 188 ? -20.903 9.182 13.689 1.00 94.50 188 GLU A CA 1
ATOM 1502 C C . GLU A 1 188 ? -19.417 8.977 13.401 1.00 94.50 188 GLU A C 1
ATOM 1504 O O . GLU A 1 188 ? -19.069 8.606 12.281 1.00 94.50 188 GLU A O 1
ATOM 1509 N N . LYS A 1 189 ? -18.540 9.138 14.402 1.00 93.62 189 LYS A N 1
ATOM 1510 C CA . LYS A 1 189 ? -17.095 8.886 14.255 1.00 93.62 189 LYS A CA 1
ATOM 1511 C C . LYS A 1 189 ? -16.787 7.448 13.829 1.00 93.62 189 LYS A C 1
ATOM 1513 O O . LYS A 1 189 ? -15.822 7.234 13.096 1.00 93.62 189 LYS A O 1
ATOM 1518 N N . ILE A 1 190 ? -17.569 6.464 14.275 1.00 91.94 190 ILE A N 1
ATOM 1519 C CA . ILE A 1 190 ? -17.423 5.061 13.849 1.00 91.94 190 ILE A CA 1
ATOM 1520 C C . ILE A 1 190 ? -17.937 4.882 12.420 1.00 91.94 190 ILE A C 1
ATOM 1522 O O . ILE A 1 190 ? -17.283 4.248 11.592 1.00 91.94 190 ILE A O 1
ATOM 1526 N N . LEU A 1 191 ? -19.112 5.432 12.117 1.00 88.56 191 LEU A N 1
ATOM 1527 C CA . LEU A 1 191 ? -19.789 5.223 10.839 1.00 88.56 191 LEU A CA 1
ATOM 1528 C C . LEU A 1 191 ? -19.095 5.945 9.678 1.00 88.56 191 LEU A C 1
ATOM 1530 O O . LEU A 1 191 ? -19.012 5.385 8.583 1.00 88.56 191 LEU A O 1
ATOM 1534 N N . ASN A 1 192 ? -18.569 7.149 9.921 1.00 89.94 192 ASN A N 1
ATOM 1535 C CA . ASN A 1 192 ? -17.885 7.974 8.925 1.00 89.94 192 ASN A CA 1
ATOM 1536 C C . ASN A 1 192 ? -16.394 7.625 8.742 1.00 89.94 192 ASN A C 1
ATOM 1538 O O . ASN A 1 192 ? -15.744 8.190 7.866 1.00 89.94 192 ASN A O 1
ATOM 1542 N N . GLY A 1 193 ? -15.851 6.700 9.544 1.00 85.50 193 GLY A N 1
ATOM 1543 C CA . GLY A 1 193 ? -14.462 6.244 9.439 1.00 85.50 193 GLY A CA 1
ATOM 1544 C C . GLY A 1 193 ? -13.424 7.130 10.135 1.00 85.50 193 GLY A C 1
ATOM 1545 O O . GLY A 1 193 ? -12.226 6.928 9.930 1.00 85.50 193 GLY A O 1
ATOM 1546 N N . THR A 1 194 ? -13.841 8.083 10.978 1.00 90.75 194 THR A N 1
ATOM 1547 C CA . THR A 1 194 ? -12.917 8.810 11.871 1.00 90.75 194 THR A CA 1
ATOM 1548 C C . THR A 1 194 ? -12.230 7.838 12.834 1.00 90.75 194 THR A C 1
ATOM 1550 O O . THR A 1 194 ? -11.022 7.923 13.062 1.00 90.75 194 THR A O 1
ATOM 1553 N N . ILE A 1 195 ? -12.988 6.878 13.373 1.00 91.31 195 ILE A N 1
ATOM 1554 C CA . ILE A 1 195 ? -12.441 5.679 14.006 1.00 91.31 195 ILE A CA 1
ATOM 1555 C C . ILE A 1 195 ? -12.288 4.614 12.922 1.00 91.31 195 ILE A C 1
ATOM 1557 O O . ILE A 1 195 ? -13.241 4.268 12.225 1.00 91.31 195 ILE A O 1
ATOM 1561 N N . ASN A 1 196 ? -11.072 4.102 12.780 1.00 91.62 196 ASN A N 1
ATOM 1562 C CA . ASN A 1 196 ? -10.678 3.184 11.720 1.00 91.62 196 ASN A CA 1
ATOM 1563 C C . ASN A 1 196 ? -9.702 2.139 12.283 1.00 91.62 196 ASN A C 1
ATOM 1565 O O . ASN A 1 196 ? -9.352 2.192 13.462 1.00 91.62 196 ASN A O 1
ATOM 1569 N N . LYS A 1 197 ? -9.247 1.181 11.473 1.00 88.50 197 LYS A N 1
ATOM 1570 C CA . LYS A 1 197 ? -8.365 0.095 11.932 1.00 88.50 197 LYS A CA 1
ATOM 1571 C C . LYS A 1 197 ? -7.073 0.585 12.583 1.00 88.50 197 LYS A C 1
ATOM 1573 O O . LYS A 1 197 ? -6.612 -0.035 13.537 1.00 88.50 197 LYS A O 1
ATOM 1578 N N . ALA A 1 198 ? -6.526 1.717 12.138 1.00 84.50 198 ALA A N 1
ATOM 1579 C CA . ALA A 1 198 ? -5.316 2.284 12.731 1.00 84.50 198 ALA A CA 1
ATOM 1580 C C . ALA A 1 198 ? -5.556 2.830 14.150 1.00 84.50 198 ALA A C 1
ATOM 1582 O O . ALA A 1 198 ? -4.654 2.794 14.985 1.00 84.50 198 ALA A O 1
ATOM 1583 N N . SER A 1 199 ? -6.768 3.311 14.447 1.00 90.50 199 SER A N 1
ATOM 1584 C CA . SER A 1 199 ? -7.150 3.824 15.769 1.00 90.50 199 SER A CA 1
ATOM 1585 C C . SER A 1 199 ? -7.994 2.850 16.599 1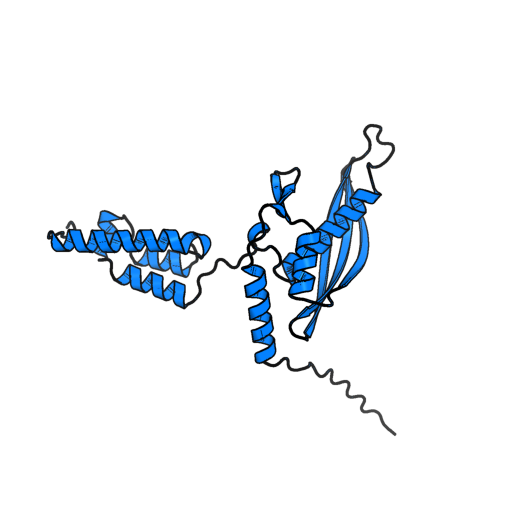.00 90.50 199 SER A C 1
ATOM 1587 O O . SER A 1 199 ? -8.271 3.139 17.761 1.00 90.50 199 SER A O 1
ATOM 1589 N N . LEU A 1 200 ? -8.367 1.685 16.054 1.00 91.62 200 LEU A N 1
ATOM 1590 C CA . LEU A 1 200 ? -9.330 0.753 16.650 1.00 91.62 200 LEU A CA 1
ATOM 1591 C C . LEU A 1 200 ? -8.944 0.318 18.067 1.00 91.62 200 LEU A C 1
ATOM 1593 O O . LEU A 1 200 ? -9.764 0.421 18.977 1.00 91.62 200 LEU A O 1
ATOM 1597 N N . ASN A 1 201 ? -7.703 -0.128 18.277 1.00 91.88 201 ASN A N 1
ATOM 1598 C CA . ASN A 1 201 ? -7.250 -0.608 19.588 1.00 91.88 201 ASN A CA 1
ATOM 1599 C C . ASN A 1 201 ? -7.289 0.513 20.644 1.00 91.88 201 ASN A C 1
ATOM 1601 O O . ASN A 1 201 ? -7.870 0.348 21.714 1.00 91.88 201 ASN A O 1
ATOM 1605 N N . LEU A 1 202 ? -6.747 1.689 20.310 1.00 93.25 202 LEU A N 1
ATOM 1606 C CA . LEU A 1 202 ? -6.743 2.847 21.209 1.00 93.25 202 LEU A CA 1
ATOM 1607 C C . LEU A 1 202 ? -8.166 3.323 21.531 1.00 93.25 202 LEU A C 1
ATOM 1609 O O . LEU A 1 202 ? -8.480 3.595 22.689 1.00 93.25 202 LEU A O 1
ATOM 1613 N N . SER A 1 203 ? -9.042 3.377 20.526 1.00 93.62 203 SER A N 1
ATOM 1614 C CA . SER A 1 203 ? -10.458 3.712 20.701 1.00 93.62 203 SER A CA 1
ATOM 1615 C C . SER A 1 203 ? -11.178 2.696 21.587 1.00 93.62 203 SER A C 1
ATOM 1617 O O . SER A 1 203 ? -11.916 3.094 22.484 1.00 93.62 203 SER A O 1
ATOM 1619 N N . THR A 1 204 ? -10.924 1.400 21.393 1.00 95.31 204 THR A N 1
ATOM 1620 C CA . THR A 1 204 ? -11.523 0.324 22.199 1.00 95.31 204 THR A CA 1
ATOM 1621 C C . THR A 1 204 ? -11.112 0.451 23.663 1.00 95.31 204 THR A C 1
ATOM 1623 O O . THR A 1 204 ? -11.977 0.534 24.530 1.00 95.31 204 THR A O 1
ATOM 1626 N N . GLN A 1 205 ? -9.812 0.580 23.946 1.00 96.44 205 GLN A N 1
ATOM 1627 C CA . GLN A 1 205 ? -9.302 0.758 25.313 1.00 96.44 205 GLN A CA 1
ATOM 1628 C C . GLN A 1 205 ? -9.876 2.007 25.989 1.00 96.44 205 GLN A C 1
ATOM 1630 O O . GLN A 1 205 ? -10.194 1.995 27.179 1.00 96.44 205 GLN A O 1
ATOM 1635 N N . LYS A 1 206 ? -10.026 3.097 25.228 1.00 95.56 206 LYS A N 1
ATOM 1636 C CA . LYS A 1 206 ? -10.629 4.335 25.719 1.00 95.56 206 LYS A CA 1
ATOM 1637 C C . LYS A 1 206 ? -12.092 4.127 26.117 1.00 95.56 206 LYS A C 1
ATOM 1639 O O . LYS A 1 206 ? -12.474 4.521 27.215 1.00 95.56 206 LYS A O 1
ATOM 1644 N N . ILE A 1 207 ? -12.883 3.482 25.259 1.00 95.81 207 ILE A N 1
ATOM 1645 C CA . ILE A 1 207 ? -14.298 3.187 25.521 1.00 95.81 207 ILE A CA 1
ATOM 1646 C C . ILE A 1 207 ? -14.435 2.232 26.714 1.00 95.81 207 ILE A C 1
ATOM 1648 O O . ILE A 1 207 ? -15.245 2.478 27.599 1.00 95.81 207 ILE A O 1
ATOM 1652 N N . GLU A 1 208 ? -13.610 1.189 26.805 1.00 96.88 208 GLU A N 1
ATOM 1653 C CA . GLU A 1 208 ? -13.614 0.269 27.951 1.00 96.88 208 GLU A CA 1
ATOM 1654 C C . GLU A 1 208 ? -13.279 0.964 29.270 1.00 96.88 208 GLU A C 1
ATOM 1656 O O . GLU A 1 208 ? -13.888 0.672 30.300 1.00 96.88 208 GLU A O 1
ATOM 1661 N N . LYS A 1 209 ? -12.327 1.903 29.255 1.00 97.25 209 LYS A N 1
ATOM 1662 C CA . LYS A 1 209 ? -12.028 2.729 30.426 1.00 97.25 209 LYS A CA 1
ATOM 1663 C C . LYS A 1 209 ? -13.244 3.564 30.830 1.00 97.25 209 LYS A C 1
ATOM 1665 O O . LYS A 1 209 ? -13.552 3.628 32.014 1.00 97.25 209 LYS A O 1
ATOM 1670 N N . TRP A 1 210 ? -13.923 4.185 29.868 1.00 97.19 210 TRP A N 1
ATOM 1671 C CA . TRP A 1 210 ? -15.129 4.972 30.127 1.00 97.19 210 TRP A CA 1
ATOM 1672 C C . TRP A 1 210 ? -16.267 4.138 30.704 1.00 97.19 210 TRP A C 1
ATOM 1674 O O . TRP A 1 210 ? -16.901 4.592 31.646 1.00 97.19 210 TRP A O 1
ATOM 1684 N N . ILE A 1 211 ? -16.473 2.912 30.215 1.00 97.06 211 ILE A N 1
ATOM 1685 C CA . ILE A 1 211 ? -17.459 1.983 30.787 1.00 97.06 211 ILE A CA 1
ATOM 1686 C C . ILE A 1 211 ? -17.183 1.769 32.278 1.00 97.06 211 ILE A C 1
ATOM 1688 O O . ILE A 1 211 ? -18.075 1.969 33.092 1.00 97.06 211 ILE A O 1
ATOM 1692 N N . ARG A 1 212 ? -15.938 1.443 32.651 1.00 97.44 212 ARG A N 1
ATOM 1693 C CA . ARG A 1 212 ? -15.582 1.185 34.059 1.00 97.44 212 ARG A CA 1
ATOM 1694 C C . ARG A 1 212 ? -15.778 2.406 34.957 1.00 97.44 212 ARG A C 1
ATOM 1696 O O . ARG A 1 212 ? -16.181 2.248 36.102 1.00 97.44 212 ARG A O 1
ATOM 1703 N N . LEU A 1 213 ? -15.453 3.599 34.458 1.00 96.56 213 LEU A N 1
ATOM 1704 C CA . LEU A 1 213 ? -15.645 4.845 35.207 1.00 96.56 213 LEU A CA 1
ATOM 1705 C C . LEU A 1 213 ? -17.133 5.153 35.383 1.00 96.56 213 LEU A C 1
ATOM 1707 O O . LEU A 1 213 ? -17.571 5.387 36.500 1.00 96.56 213 LEU A O 1
ATOM 1711 N N . CYS A 1 214 ? -17.911 5.045 34.307 1.00 95.88 214 CYS A N 1
ATOM 1712 C CA . CYS A 1 214 ? -19.356 5.233 34.340 1.00 95.88 214 CYS A CA 1
ATOM 1713 C C . CYS A 1 214 ? -20.032 4.264 35.323 1.00 95.88 214 CYS A C 1
ATOM 1715 O O . CYS A 1 214 ? -20.843 4.682 36.143 1.00 95.88 214 CYS A O 1
ATOM 1717 N N . GLU A 1 215 ? -19.660 2.981 35.299 1.00 95.81 215 GLU A N 1
ATOM 1718 C CA . GLU A 1 215 ? -20.176 1.973 36.234 1.00 95.81 215 GLU A CA 1
ATOM 1719 C C . GLU A 1 215 ? -19.829 2.295 37.697 1.00 95.81 215 GLU A C 1
ATOM 1721 O O . GLU A 1 215 ? -20.684 2.141 38.570 1.00 95.81 215 GLU A O 1
ATOM 1726 N N . ALA A 1 216 ? -18.602 2.751 37.967 1.00 95.50 216 ALA A N 1
ATOM 1727 C CA . ALA A 1 216 ? -18.166 3.129 39.311 1.00 95.50 216 ALA A CA 1
ATOM 1728 C C . ALA A 1 216 ? -18.916 4.366 39.826 1.00 95.50 216 ALA A C 1
ATOM 1730 O O . ALA A 1 216 ? -19.481 4.330 40.916 1.00 95.50 216 ALA A O 1
ATOM 1731 N N . ASP A 1 217 ? -19.003 5.418 39.015 1.00 94.81 217 ASP A N 1
ATOM 1732 C CA . ASP A 1 217 ? -19.672 6.661 39.396 1.00 94.81 217 ASP A CA 1
ATOM 1733 C C . ASP A 1 217 ? -21.170 6.431 39.643 1.00 94.81 217 ASP A C 1
ATOM 1735 O O . ASP A 1 217 ? -21.733 6.918 40.626 1.00 94.81 217 ASP A O 1
ATOM 1739 N N . LEU A 1 218 ? -21.831 5.634 38.794 1.00 92.00 218 LEU A N 1
ATOM 1740 C CA . LEU A 1 218 ? -23.235 5.264 38.990 1.00 92.00 218 LEU A CA 1
ATOM 1741 C C . LEU A 1 218 ? -23.444 4.447 40.273 1.00 92.00 218 LEU A C 1
ATOM 1743 O O . LEU A 1 218 ? -24.449 4.646 40.960 1.00 92.00 218 LEU A O 1
ATOM 1747 N N . ALA A 1 219 ? -22.507 3.560 40.622 1.00 93.50 219 ALA A N 1
ATOM 1748 C CA . ALA A 1 219 ? -22.547 2.818 41.882 1.00 93.50 219 ALA A CA 1
ATOM 1749 C C . ALA A 1 219 ? -22.362 3.736 43.105 1.00 93.50 219 ALA A C 1
ATOM 1751 O O . ALA A 1 219 ? -23.017 3.527 44.128 1.00 93.50 219 ALA A O 1
ATOM 1752 N N . ASP A 1 220 ? -21.556 4.790 42.968 1.00 94.12 220 ASP A N 1
ATOM 1753 C CA . ASP A 1 220 ? -21.324 5.816 43.991 1.00 94.12 220 ASP A CA 1
ATOM 1754 C C . ASP A 1 220 ? -22.441 6.882 44.049 1.00 94.12 220 ASP A C 1
ATOM 1756 O O . ASP A 1 220 ? -22.394 7.824 44.846 1.00 94.12 220 ASP A O 1
ATOM 1760 N N . GLY A 1 221 ? -23.504 6.708 43.256 1.00 91.12 221 GLY A N 1
ATOM 1761 C CA . GLY A 1 221 ? -24.706 7.537 43.295 1.00 91.12 221 GLY A CA 1
ATOM 1762 C C . GLY A 1 221 ? -24.632 8.801 42.441 1.00 91.12 221 GLY A C 1
ATOM 1763 O O . GLY A 1 221 ? -25.380 9.749 42.711 1.00 91.12 221 GLY A O 1
ATOM 1764 N N . TRP A 1 222 ? -23.763 8.820 41.425 1.00 94.12 222 TRP A N 1
ATOM 1765 C CA . TRP A 1 222 ? -23.700 9.885 40.426 1.00 94.12 222 TRP A CA 1
ATOM 1766 C C . TRP A 1 222 ? -25.078 10.162 39.814 1.00 94.12 222 TRP A C 1
ATOM 1768 O O . TRP A 1 222 ? -25.892 9.262 39.581 1.00 94.12 222 TRP A O 1
ATOM 1778 N N . LYS A 1 223 ? -25.349 11.445 39.567 1.00 85.81 223 LYS A N 1
ATOM 1779 C CA . LYS A 1 223 ? -26.566 11.934 38.918 1.00 85.81 223 LYS A CA 1
ATOM 1780 C C . LYS A 1 223 ? -26.180 13.029 37.944 1.00 85.81 223 LYS A C 1
ATOM 1782 O O . LYS A 1 223 ? -25.378 13.890 38.301 1.00 85.81 223 LYS A O 1
ATOM 1787 N N . ALA A 1 224 ? -26.822 13.031 36.781 1.00 80.94 224 ALA A N 1
ATOM 1788 C CA . ALA A 1 224 ? -26.671 14.101 35.810 1.00 80.94 224 ALA A CA 1
ATOM 1789 C C . ALA A 1 224 ? -26.918 15.474 36.477 1.00 80.94 224 ALA A C 1
ATOM 1791 O O . ALA A 1 224 ? -27.908 15.622 37.215 1.00 80.94 224 ALA A O 1
ATOM 1792 N N . PRO A 1 225 ? -26.039 16.468 36.257 1.00 75.19 225 PRO A N 1
ATOM 1793 C CA . PRO A 1 225 ? -26.307 17.853 36.610 1.00 75.19 225 PRO A CA 1
ATOM 1794 C C . PRO A 1 225 ? -27.624 18.302 35.965 1.00 75.19 225 PRO A C 1
ATOM 1796 O O . PRO A 1 225 ? -27.962 17.889 34.858 1.00 75.19 225 PRO A O 1
ATOM 1799 N N . LYS A 1 226 ? -28.407 19.091 36.701 1.00 65.44 226 LYS A N 1
ATOM 1800 C CA . LYS A 1 226 ? -29.686 19.625 36.216 1.00 65.44 226 LYS A CA 1
ATOM 1801 C C . LYS A 1 226 ? -29.502 20.765 35.229 1.00 65.44 226 LYS A C 1
ATOM 1803 O O . LYS A 1 226 ? -28.591 21.584 35.479 1.00 65.44 226 LYS A O 1
#

Mean predicted aligned error: 9.31 Å

pLDDT: mean 89.18, std 12.54, range [35.72, 98.75]

Solvent-accessible surface area (backbone atoms only — not comparable to full-atom values): 12985 Å² total; per-residue (Å²): 135,90,85,81,85,77,80,72,80,74,73,78,80,76,49,69,70,48,55,50,49,38,54,49,52,41,52,53,38,31,68,44,80,72,57,72,88,47,48,45,66,51,97,87,66,50,66,44,70,45,67,70,58,55,50,52,52,38,54,72,76,26,55,82,52,49,79,42,80,76,47,76,50,79,43,82,75,52,100,58,31,36,28,31,33,25,34,32,34,44,36,33,34,54,76,85,40,81,46,74,49,80,30,71,28,63,26,73,42,45,49,37,96,84,67,83,48,62,54,63,58,72,55,34,52,52,48,7,48,48,54,20,51,52,50,40,41,30,76,75,50,27,44,48,14,72,67,72,68,64,56,84,42,70,62,51,72,66,59,48,51,51,52,54,56,55,58,66,68,41,55,60,58,56,38,32,71,79,66,73,41,49,65,66,61,53,52,46,32,51,74,76,50,76,47,21,56,89,44,40,66,64,52,49,55,50,50,56,53,49,36,54,48,47,55,49,41,52,72,75,63,61,71,75,84,130

Nearest PDB structures (foldseek):
  6of9-assembly1_I-2  TM=3.774E-01  e=3.217E-02  Chlamydomonas reinhardtii
  3fsd-assembly1_A-2  TM=3.333E-01  e=2.404E-02  Rhodospirillum rubrum ATCC 11170
  6of9-assembly1_E  TM=3.673E-01  e=5.127E-02  Chlamydomonas reinhardtii
  3ksp-assembly1_A-2  TM=3.592E-01  e=8.663E-02  Exiguobacterium sibiricum 255-15
  3e99-assembly1_A  TM=3.751E-01  e=2.945E-01  Burkholderia mallei ATCC 23344

Radius of gyration: 26.52 Å; Cα contacts (8 Å, |Δi|>4): 292; chains: 1; bounding box: 59×46×92 Å

Foldseek 3Di:
DDDDPPPPPPPPPDDVVLVVQLVVLLLVQLPDDDDPVQWDADPVRAIDGHLVQLVVSCCVRWNPKDKDFPDWDWADPDPFKIKIKTWMKIWTARSNDIDIDIWMFIFMWGADPVNPGTPPVVVRNVVNSSVRVSCCSCVPRVHPCVRVVVRPFADDPVLLVVLLVLLVLADQLCCCPVVVDGSVVVNCCNVVVVPTNVCSVVSVVVSVVRNVVRVVCVVVPDDRDD